Protein AF-A0A832B2B3-F1 (afdb_monomer_lite)

Sequence (301 aa):
MTANLYVATDSTGVQHAGGAAVRWHLPTADGAAEVTTAPEGSTLVLCSATALLDELGDRIYLAEPTAGATDVDADGVARVLAARLLAETSWSVERAAQFALDCAEHVLGDAAGAVLPGGATLGDVIVDARSVLERSSDAAETRLGTLARLWALHRLRRQGEKIGDLAFGTLAEDRVADLDALDDPAWATAATVRDAVLGAVEALRHVALHRHVAASEATYELAASTGDTPSTPSAPIVTPWGTITVGAEHRRSDEPAWIAARDTASRARDAARDRGGEDADRAELAFQAEQLERLLSSAGR

Structure (mmCIF, N/CA/C/O backbone):
data_AF-A0A832B2B3-F1
#
_entry.id   AF-A0A832B2B3-F1
#
loop_
_atom_site.group_PDB
_atom_site.id
_atom_site.type_symbol
_atom_site.label_atom_id
_atom_site.label_alt_id
_atom_site.label_comp_id
_atom_site.label_asym_id
_atom_site.label_entity_id
_atom_site.label_seq_id
_atom_site.pdbx_PDB_ins_code
_atom_site.Cartn_x
_atom_site.Cartn_y
_atom_site.Cartn_z
_atom_site.occupancy
_atom_site.B_iso_or_equiv
_atom_site.auth_seq_id
_atom_site.auth_comp_id
_atom_site.auth_asym_id
_atom_site.auth_atom_id
_atom_site.pdbx_PDB_model_num
ATOM 1 N N . MET A 1 1 ? 3.350 -19.852 17.503 1.00 42.62 1 MET A N 1
ATOM 2 C CA . MET A 1 1 ? 3.010 -18.468 17.890 1.00 42.62 1 MET A CA 1
ATOM 3 C C . MET A 1 1 ? 1.697 -18.145 17.215 1.00 42.62 1 MET A C 1
ATOM 5 O O . MET A 1 1 ? 1.556 -18.497 16.053 1.00 42.62 1 MET A O 1
ATOM 9 N N . THR A 1 2 ? 0.726 -17.598 17.938 1.00 61.34 2 THR A N 1
ATOM 10 C CA . THR A 1 2 ? -0.523 -17.106 17.343 1.00 61.34 2 THR A CA 1
ATOM 11 C C . THR A 1 2 ? -0.173 -15.898 16.478 1.00 61.34 2 THR A C 1
ATOM 13 O O . THR A 1 2 ? 0.573 -15.039 16.945 1.00 61.34 2 THR A O 1
ATOM 16 N N . ALA A 1 3 ? -0.622 -15.868 15.223 1.00 79.56 3 ALA A N 1
ATOM 17 C CA . ALA A 1 3 ? -0.395 -14.716 14.355 1.00 79.56 3 ALA A CA 1
ATOM 18 C C . ALA A 1 3 ? -1.056 -13.469 14.965 1.00 79.56 3 ALA A C 1
ATOM 20 O O . ALA A 1 3 ? -2.128 -13.575 15.570 1.00 79.56 3 ALA A O 1
ATOM 21 N N . ASN A 1 4 ? -0.412 -12.309 14.830 1.00 92.06 4 ASN A N 1
ATOM 22 C CA . ASN A 1 4 ? -1.017 -11.047 15.240 1.00 92.06 4 ASN A CA 1
ATOM 23 C C . ASN A 1 4 ? -2.232 -10.755 14.353 1.00 92.06 4 ASN A C 1
ATOM 25 O O . ASN A 1 4 ? -2.209 -11.016 13.150 1.00 92.06 4 ASN A O 1
ATOM 29 N N . LEU A 1 5 ? -3.280 -10.204 14.962 1.00 94.25 5 LEU A N 1
ATOM 30 C CA . LEU A 1 5 ? -4.484 -9.776 14.267 1.00 94.25 5 LEU A CA 1
ATOM 31 C C . LEU A 1 5 ? -4.621 -8.263 14.367 1.00 94.25 5 LEU A C 1
ATOM 33 O O . LEU A 1 5 ? -4.347 -7.669 15.411 1.00 94.25 5 LEU A O 1
ATOM 37 N N . TYR A 1 6 ? -5.062 -7.656 13.277 1.00 95.31 6 TYR A N 1
ATOM 38 C CA . TYR A 1 6 ? -5.095 -6.219 13.103 1.00 95.31 6 TYR A CA 1
ATOM 39 C C . TYR A 1 6 ? -6.474 -5.736 12.672 1.00 95.31 6 TYR A C 1
ATOM 41 O O . TYR A 1 6 ? -7.264 -6.473 12.079 1.00 95.31 6 TYR A O 1
ATOM 49 N N . VAL A 1 7 ? -6.740 -4.467 12.958 1.00 95.06 7 VAL A N 1
ATOM 50 C CA . VAL A 1 7 ? -7.910 -3.730 12.484 1.00 95.06 7 VAL A CA 1
ATOM 51 C C . VAL A 1 7 ? -7.416 -2.441 11.852 1.00 95.06 7 VAL A C 1
ATOM 53 O O . VAL A 1 7 ? -6.767 -1.638 12.523 1.00 95.06 7 VAL A O 1
ATOM 56 N N . ALA A 1 8 ? -7.739 -2.241 10.579 1.00 94.38 8 ALA A N 1
ATOM 57 C CA . ALA A 1 8 ? -7.598 -0.954 9.920 1.00 94.38 8 ALA A CA 1
ATOM 58 C C . ALA A 1 8 ? -8.873 -0.127 10.097 1.00 94.38 8 ALA A C 1
ATOM 60 O O . ALA A 1 8 ? -9.990 -0.638 9.970 1.00 94.38 8 ALA A O 1
ATOM 61 N N . THR A 1 9 ? -8.703 1.156 10.390 1.00 92.25 9 THR A N 1
ATOM 62 C CA . THR A 1 9 ? -9.795 2.117 10.520 1.00 92.25 9 THR A CA 1
ATOM 63 C C . THR A 1 9 ? -9.488 3.392 9.753 1.00 92.25 9 THR A C 1
ATOM 65 O O . THR A 1 9 ? -8.329 3.706 9.474 1.00 92.25 9 THR A O 1
ATOM 68 N N . ASP A 1 10 ? -10.532 4.171 9.494 1.00 88.50 10 ASP A N 1
ATOM 69 C CA . ASP A 1 10 ? -10.382 5.578 9.138 1.00 88.50 10 ASP A CA 1
ATOM 70 C C . ASP A 1 10 ? -9.868 6.426 10.320 1.00 88.50 10 ASP A C 1
ATOM 72 O O . ASP A 1 10 ? -9.711 5.951 11.458 1.00 88.50 10 ASP A O 1
ATOM 76 N N . SER A 1 11 ? -9.623 7.707 10.048 1.00 83.31 11 SER A N 1
ATOM 77 C CA . SER A 1 11 ? -9.184 8.718 11.016 1.00 83.31 11 SER A CA 1
ATOM 78 C C . SER A 1 11 ? -10.092 8.824 12.252 1.00 83.31 11 SER A C 1
ATOM 80 O O . SER A 1 11 ? -9.631 9.183 13.343 1.00 83.31 11 SER A O 1
ATOM 82 N N . THR A 1 12 ? -11.369 8.451 12.123 1.00 84.56 12 THR A N 1
ATOM 83 C CA . THR A 1 12 ? -12.373 8.531 13.189 1.00 84.56 12 THR A CA 1
ATOM 84 C C . THR A 1 12 ? -12.477 7.259 14.032 1.00 84.56 12 THR A C 1
ATOM 86 O O . THR A 1 12 ? -13.205 7.273 15.034 1.00 84.56 12 THR A O 1
ATOM 89 N N . GLY A 1 13 ? -11.766 6.186 13.671 1.00 88.00 13 GLY A N 1
ATOM 90 C CA . GLY A 1 13 ? -11.817 4.890 14.351 1.00 88.00 13 GLY A CA 1
ATOM 91 C C . GLY A 1 13 ? -12.941 3.970 13.865 1.00 88.00 13 GLY A C 1
ATOM 92 O O . GLY A 1 13 ? -13.410 3.121 14.628 1.00 88.00 13 GLY A O 1
ATOM 93 N N . VAL A 1 14 ? -13.423 4.156 12.633 1.00 90.44 14 VAL A N 1
ATOM 94 C CA . VAL A 1 14 ? -14.423 3.276 12.012 1.00 90.44 14 VAL A CA 1
ATOM 95 C C . VAL A 1 14 ? -13.739 2.326 11.032 1.00 90.44 14 VAL A C 1
ATOM 97 O O . VAL A 1 14 ? -12.967 2.744 10.174 1.00 90.44 14 VAL A O 1
ATOM 100 N N . GLN A 1 15 ? -14.022 1.034 11.171 1.00 92.06 15 GLN A N 1
ATOM 101 C CA . GLN A 1 15 ? -13.634 0.002 10.214 1.00 92.06 15 GLN A CA 1
ATOM 102 C C . GLN A 1 15 ? -14.732 -0.148 9.162 1.00 92.06 15 GLN A C 1
ATOM 104 O O . GLN A 1 15 ? -15.904 -0.272 9.518 1.00 92.06 15 GLN A O 1
ATOM 109 N N . HIS A 1 16 ? -14.344 -0.209 7.889 1.00 85.50 16 HIS A N 1
ATOM 110 C CA . HIS A 1 16 ? -15.249 -0.413 6.754 1.00 85.50 16 HIS A CA 1
ATOM 111 C C . HIS A 1 16 ? -14.946 -1.755 6.083 1.00 85.50 16 HIS A C 1
ATOM 113 O O . HIS A 1 16 ? -14.437 -1.792 4.971 1.00 85.50 16 HIS A O 1
ATOM 119 N N . ALA A 1 17 ? -15.230 -2.860 6.772 1.00 79.50 17 ALA A N 1
ATOM 120 C CA . ALA A 1 17 ? -14.917 -4.208 6.295 1.00 79.50 17 ALA A CA 1
ATOM 121 C C . ALA A 1 17 ? -16.194 -5.030 6.077 1.00 79.50 17 ALA A C 1
ATOM 123 O O . ALA A 1 17 ? -17.162 -4.924 6.834 1.00 79.50 17 ALA A O 1
ATOM 124 N N . GLY A 1 18 ? -16.215 -5.859 5.028 1.00 67.00 18 GLY A N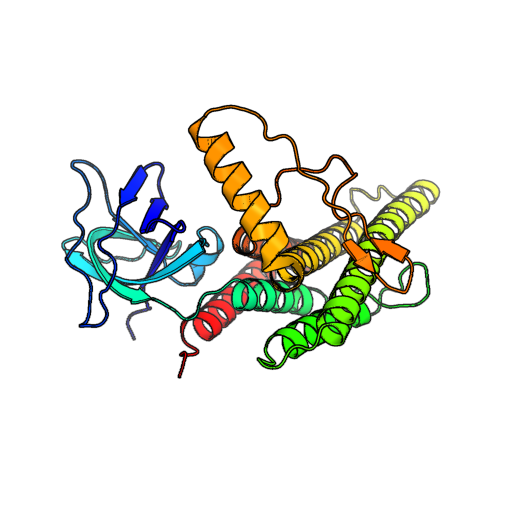 1
ATOM 125 C CA . GLY A 1 18 ? -17.353 -6.743 4.739 1.00 67.00 18 GLY A CA 1
ATOM 126 C C . GLY A 1 18 ? -18.674 -6.012 4.452 1.00 67.00 18 GLY A C 1
ATOM 127 O O . GLY A 1 18 ? -19.745 -6.567 4.685 1.00 67.00 18 GLY A O 1
ATOM 128 N N . GLY A 1 19 ? -18.609 -4.762 3.980 1.00 68.38 19 GLY A N 1
ATOM 129 C CA . GLY A 1 19 ? -19.783 -3.938 3.669 1.00 68.38 19 GLY A CA 1
ATOM 130 C C . GLY A 1 19 ? -20.482 -3.317 4.885 1.00 68.38 19 GLY A C 1
ATOM 131 O O . GLY A 1 19 ? -21.549 -2.725 4.722 1.00 68.38 19 GLY A O 1
ATOM 132 N N . ALA A 1 20 ? -19.903 -3.428 6.084 1.00 75.12 20 ALA A N 1
ATOM 133 C CA . ALA A 1 20 ? -20.416 -2.812 7.302 1.00 75.12 20 ALA A CA 1
ATOM 134 C C . ALA A 1 20 ? -19.413 -1.801 7.876 1.00 75.12 20 ALA A C 1
ATOM 136 O O . ALA A 1 20 ? -18.207 -2.039 7.892 1.00 75.12 20 ALA A O 1
ATOM 137 N N . ALA A 1 21 ? -19.938 -0.684 8.383 1.00 86.31 21 ALA A N 1
ATOM 138 C CA . ALA A 1 21 ? -19.170 0.298 9.134 1.00 86.31 21 ALA A CA 1
ATOM 139 C C . ALA A 1 21 ? -19.282 -0.011 10.632 1.00 86.31 21 ALA A C 1
ATOM 141 O O . ALA A 1 21 ? -20.376 0.038 11.202 1.00 86.31 21 ALA A O 1
ATOM 142 N N . VAL A 1 22 ? -18.159 -0.323 11.277 1.00 90.00 22 VAL A N 1
ATOM 143 C CA . VAL A 1 22 ? -18.098 -0.622 12.712 1.00 90.00 22 VAL A CA 1
ATOM 144 C C . VAL A 1 22 ? -17.220 0.402 13.409 1.00 90.00 22 VAL A C 1
ATOM 146 O O . VAL A 1 22 ? -16.032 0.521 13.119 1.00 90.00 22 VAL A O 1
ATOM 149 N N . ARG A 1 23 ? -17.798 1.137 14.362 1.00 91.94 23 ARG A N 1
ATOM 150 C CA . ARG A 1 23 ? -17.042 2.060 15.208 1.00 91.94 23 ARG A CA 1
ATOM 151 C C . ARG A 1 23 ? -16.378 1.297 16.346 1.00 91.94 23 ARG A C 1
ATOM 153 O O . ARG A 1 23 ? -17.070 0.707 17.172 1.00 91.94 23 ARG A O 1
ATOM 160 N N . TRP A 1 24 ? -15.053 1.350 16.398 1.00 92.88 24 TRP A N 1
ATOM 161 C CA . TRP A 1 24 ? -14.275 0.690 17.437 1.00 92.88 24 TRP A CA 1
ATOM 162 C C . TRP A 1 24 ? -14.103 1.581 18.663 1.00 92.88 24 TRP A C 1
ATOM 164 O O . TRP A 1 24 ? -13.947 2.802 18.564 1.00 92.88 24 TRP A O 1
ATOM 174 N N . HIS A 1 25 ? -14.085 0.954 19.837 1.00 90.31 25 HIS A N 1
ATOM 175 C CA . HIS A 1 25 ? -13.556 1.601 21.031 1.00 90.31 25 HIS A CA 1
ATOM 176 C C . HIS A 1 25 ? -12.038 1.731 20.866 1.00 90.31 25 HIS A C 1
ATOM 178 O O . HIS A 1 25 ? -11.348 0.732 20.664 1.00 90.31 25 HIS A O 1
ATOM 184 N N . LEU A 1 26 ? -11.523 2.961 20.908 1.00 86.69 26 LEU A N 1
ATOM 185 C CA . LEU A 1 26 ? -10.096 3.225 20.731 1.00 86.69 26 LEU A CA 1
ATOM 186 C C . LEU A 1 26 ? -9.340 3.057 22.060 1.00 86.69 26 LEU A C 1
ATOM 188 O O . LEU A 1 26 ? -9.891 3.412 23.107 1.00 86.69 26 LEU A O 1
ATOM 192 N N . PRO A 1 27 ? -8.093 2.550 22.044 1.00 81.50 27 PRO A N 1
ATOM 193 C CA . PRO A 1 27 ? -7.266 2.471 23.244 1.00 81.50 27 PRO A CA 1
ATOM 194 C C . PRO A 1 27 ? -7.044 3.862 23.848 1.00 81.50 27 PRO A C 1
ATOM 196 O O . PRO A 1 27 ? -6.830 4.837 23.124 1.00 81.50 27 PRO A O 1
ATOM 199 N N . THR A 1 28 ? -7.084 3.959 25.175 1.00 75.50 28 THR A N 1
ATOM 200 C CA . THR A 1 28 ? -6.696 5.177 25.899 1.00 75.50 28 THR A CA 1
ATOM 201 C C . THR A 1 28 ? -5.240 5.061 26.351 1.00 75.50 28 THR A C 1
ATOM 203 O O . THR A 1 28 ? -4.642 3.988 26.293 1.00 75.50 28 THR A O 1
ATOM 206 N N . ALA A 1 29 ? -4.647 6.157 26.834 1.00 66.81 29 ALA A N 1
ATOM 207 C CA . ALA A 1 29 ? -3.275 6.143 27.354 1.00 66.81 29 ALA A CA 1
ATOM 208 C C . ALA A 1 29 ? -3.056 5.136 28.509 1.00 66.81 29 ALA A C 1
ATOM 210 O O . ALA A 1 29 ? -1.917 4.772 28.791 1.00 66.81 29 ALA A O 1
ATOM 211 N N . ASP A 1 30 ? -4.137 4.672 29.147 1.00 59.47 30 ASP A N 1
ATOM 212 C CA . ASP A 1 30 ? -4.117 3.801 30.323 1.00 59.47 30 ASP A CA 1
ATOM 213 C C . ASP A 1 30 ? -4.237 2.297 29.995 1.00 59.47 30 ASP A C 1
ATOM 215 O O . ASP A 1 30 ? -4.165 1.470 30.909 1.00 59.47 30 ASP A O 1
ATOM 219 N N . GLY A 1 31 ? -4.401 1.905 28.722 1.00 64.69 31 GLY A N 1
ATOM 220 C CA . GLY A 1 31 ? -4.379 0.494 28.317 1.00 64.69 31 GLY A CA 1
ATOM 221 C C . GLY A 1 31 ? -5.292 0.120 27.146 1.00 64.69 31 GLY A C 1
ATOM 222 O O . GLY A 1 31 ? -5.730 0.963 26.366 1.00 64.69 31 GLY A O 1
ATOM 223 N N . ALA A 1 32 ? -5.556 -1.188 27.027 1.00 72.69 32 ALA A N 1
ATOM 224 C CA . ALA A 1 32 ? -6.404 -1.757 25.981 1.00 72.69 32 ALA A CA 1
ATOM 225 C C . ALA A 1 32 ? -7.816 -1.151 25.995 1.00 72.69 32 ALA A C 1
ATOM 227 O O . ALA A 1 32 ? -8.362 -0.830 27.052 1.00 72.69 32 ALA A O 1
ATOM 228 N N . ALA A 1 33 ? -8.410 -1.039 24.811 1.00 81.56 33 ALA A N 1
ATOM 229 C CA . ALA A 1 33 ? -9.749 -0.507 24.639 1.00 81.56 33 ALA A CA 1
ATOM 230 C C . ALA A 1 33 ? -10.830 -1.401 25.263 1.00 81.56 33 ALA A C 1
ATOM 232 O O . ALA A 1 33 ? -10.637 -2.601 25.499 1.00 81.56 33 ALA A O 1
ATOM 233 N N . GLU A 1 34 ? -12.011 -0.814 25.463 1.00 87.88 34 GLU A N 1
ATOM 234 C CA . GLU A 1 34 ? -13.223 -1.568 25.770 1.00 87.88 34 GLU A CA 1
ATOM 235 C C . GLU A 1 34 ? -13.539 -2.587 24.663 1.00 87.88 34 GLU A C 1
ATOM 237 O O . GLU A 1 34 ? -13.174 -2.429 23.493 1.00 87.88 34 GLU A O 1
ATOM 242 N N . VAL A 1 35 ? -14.224 -3.667 25.043 1.00 90.19 35 VAL A N 1
ATOM 243 C CA . VAL A 1 35 ? -14.623 -4.708 24.095 1.00 90.19 35 VAL A CA 1
ATOM 244 C C . VAL A 1 35 ? -15.670 -4.144 23.140 1.00 90.19 35 VAL A C 1
ATOM 246 O O . VAL A 1 35 ? -16.753 -3.742 23.554 1.00 90.19 35 VAL A O 1
ATOM 249 N N . THR A 1 36 ? -15.353 -4.172 21.850 1.00 91.81 36 THR A N 1
ATOM 250 C CA . THR A 1 36 ? -16.303 -3.894 20.774 1.00 91.81 36 THR A CA 1
ATOM 251 C C . THR A 1 36 ? -17.064 -5.181 20.465 1.00 91.81 36 THR A C 1
ATOM 253 O O . THR A 1 36 ? -16.470 -6.259 20.388 1.00 91.81 36 THR A O 1
ATOM 256 N N . THR A 1 37 ? -18.383 -5.081 20.307 1.00 90.88 37 THR A N 1
ATOM 257 C CA . THR A 1 37 ? -19.254 -6.208 19.939 1.00 90.88 37 THR A CA 1
ATOM 258 C C . THR A 1 37 ? -19.822 -5.983 18.547 1.00 90.88 37 THR A C 1
ATOM 260 O O . THR A 1 37 ? -20.133 -4.851 18.174 1.00 90.88 37 THR A O 1
ATOM 263 N N . ALA A 1 38 ? -19.918 -7.054 17.761 1.00 86.44 38 ALA A N 1
ATOM 264 C CA . ALA A 1 38 ? -20.513 -6.985 16.438 1.00 86.44 38 ALA A CA 1
ATOM 265 C C . ALA A 1 38 ? -21.994 -6.577 16.540 1.00 86.44 38 ALA A C 1
ATOM 267 O O . ALA A 1 38 ? -22.707 -7.089 17.412 1.00 86.44 38 ALA A O 1
ATOM 268 N N . PRO A 1 39 ? -22.488 -5.708 15.643 1.00 84.56 39 PRO A N 1
ATOM 269 C CA . PRO A 1 39 ? -23.920 -5.498 15.471 1.00 84.56 39 PRO A CA 1
ATOM 270 C C . PRO A 1 39 ? -24.672 -6.818 15.252 1.00 84.56 39 PRO A C 1
ATOM 272 O O . PRO A 1 39 ? -24.126 -7.777 14.697 1.00 84.56 39 PRO A O 1
ATOM 275 N N . GLU A 1 40 ? -25.943 -6.863 15.651 1.00 83.56 40 GLU A N 1
ATOM 276 C CA . GLU A 1 40 ? -26.778 -8.057 15.504 1.00 83.56 40 GLU A CA 1
ATOM 277 C C . GLU A 1 40 ? -26.808 -8.548 14.044 1.00 83.56 40 GLU A C 1
ATOM 279 O O . GLU A 1 40 ? -27.058 -7.777 13.118 1.00 83.56 40 GLU A O 1
ATOM 284 N N . GLY A 1 41 ? -26.521 -9.837 13.836 1.00 80.38 41 GLY A N 1
ATOM 285 C CA . GLY A 1 41 ? -26.465 -10.446 12.502 1.00 80.38 41 GLY A CA 1
ATOM 286 C C . GLY A 1 41 ? -25.182 -10.171 11.705 1.00 80.38 41 GLY A C 1
ATOM 287 O O . GLY A 1 41 ? -25.131 -10.520 10.528 1.00 80.38 41 GLY A O 1
ATOM 288 N N . SER A 1 42 ? -24.152 -9.579 12.319 1.00 84.62 42 SER A N 1
ATOM 289 C CA . SER A 1 42 ? -22.857 -9.297 11.683 1.00 84.62 42 SER A CA 1
ATOM 290 C C . SER A 1 42 ? -21.673 -9.871 12.476 1.00 84.62 42 SER A C 1
ATOM 292 O O . SER A 1 42 ? -21.842 -10.436 13.558 1.00 84.62 42 SER A O 1
ATOM 294 N N . THR A 1 43 ? -20.464 -9.738 11.928 1.00 89.00 43 THR A N 1
ATOM 295 C CA . THR A 1 43 ? -19.205 -10.129 12.578 1.00 89.00 43 THR A CA 1
ATOM 296 C C . THR A 1 43 ? -18.192 -8.999 12.490 1.00 89.00 43 THR A C 1
ATOM 298 O O . THR A 1 43 ? -18.145 -8.294 11.484 1.00 89.00 43 THR A O 1
ATOM 301 N N . LEU A 1 44 ? -17.336 -8.880 13.500 1.00 91.00 44 LEU A N 1
ATOM 302 C CA . LEU A 1 44 ? -16.122 -8.076 13.423 1.00 91.00 44 LEU A CA 1
ATOM 303 C C . LEU A 1 44 ? -15.092 -8.796 12.553 1.00 91.00 44 LEU A C 1
ATOM 305 O O . LEU A 1 44 ? -14.955 -10.018 12.640 1.00 91.00 44 LEU A O 1
ATOM 309 N N . VAL A 1 45 ? -14.364 -8.031 11.745 1.00 92.12 45 VAL A N 1
ATOM 310 C CA . VAL A 1 45 ? -13.321 -8.537 10.848 1.00 92.12 45 VAL A CA 1
ATOM 311 C C . VAL A 1 45 ? -11.965 -8.190 11.450 1.00 92.12 45 VAL A C 1
ATOM 313 O O . VAL A 1 45 ? -11.677 -7.019 11.682 1.00 92.12 45 VAL A O 1
ATOM 316 N N . LEU A 1 46 ? -11.138 -9.197 11.716 1.00 93.62 46 LEU A N 1
ATOM 317 C CA . LEU A 1 46 ? -9.745 -9.018 12.120 1.00 93.62 46 LEU A CA 1
ATOM 318 C C . LEU A 1 46 ? -8.842 -9.622 11.044 1.00 93.62 46 LEU A C 1
ATOM 320 O O . LEU A 1 46 ? -9.069 -10.755 10.621 1.00 93.62 46 LEU A O 1
ATOM 324 N N . CYS A 1 47 ? -7.813 -8.896 10.627 1.00 94.31 47 CYS A N 1
ATOM 325 C CA . CYS A 1 47 ? -6.939 -9.301 9.530 1.00 94.31 47 CYS A CA 1
ATOM 326 C C . CYS A 1 47 ? -5.576 -9.759 10.056 1.00 94.31 47 CYS A C 1
ATOM 328 O O . CYS A 1 47 ? -4.985 -9.100 10.910 1.00 94.31 47 CYS A O 1
ATOM 330 N N . SER A 1 48 ? -5.037 -10.853 9.521 1.00 94.38 48 SER A N 1
ATOM 331 C CA . SER A 1 48 ? -3.593 -11.102 9.555 1.00 94.38 48 SER A CA 1
ATOM 332 C C . SER A 1 48 ? -2.860 -10.039 8.728 1.00 94.38 48 SER A C 1
ATOM 334 O O . SER A 1 48 ? -3.488 -9.294 7.975 1.00 94.38 48 SER A O 1
ATOM 336 N N . ALA A 1 49 ? -1.530 -9.979 8.810 1.00 94.06 49 ALA A N 1
ATOM 337 C CA . ALA A 1 49 ? -0.761 -9.064 7.968 1.00 94.06 49 ALA A CA 1
ATOM 338 C C . ALA A 1 49 ? -0.993 -9.296 6.467 1.00 94.06 49 ALA A C 1
ATOM 340 O O . ALA A 1 49 ? -1.062 -8.332 5.716 1.00 94.06 49 ALA A O 1
ATOM 341 N N . THR A 1 50 ? -1.179 -10.549 6.041 1.00 94.75 50 THR A N 1
ATOM 342 C CA . THR A 1 50 ? -1.505 -10.887 4.649 1.00 94.75 50 THR A CA 1
ATOM 343 C C . THR A 1 50 ? -2.852 -10.303 4.229 1.00 94.75 50 THR A C 1
ATOM 345 O O . THR A 1 50 ? -2.909 -9.579 3.243 1.00 94.75 50 THR A O 1
ATOM 348 N N . ALA A 1 51 ? -3.918 -10.556 4.998 1.00 93.38 51 ALA A N 1
ATOM 349 C CA . ALA A 1 51 ? -5.256 -10.035 4.696 1.00 93.38 51 ALA A CA 1
ATOM 350 C C . ALA A 1 51 ? -5.318 -8.501 4.765 1.00 93.38 51 ALA A C 1
ATOM 352 O O . ALA A 1 51 ? -6.067 -7.851 4.042 1.00 93.38 51 ALA A O 1
ATOM 353 N N . LEU A 1 52 ? -4.514 -7.910 5.650 1.00 94.75 52 LEU A N 1
ATOM 354 C CA . LEU A 1 52 ? -4.450 -6.471 5.862 1.00 94.75 52 LEU A CA 1
ATOM 355 C C . LEU A 1 52 ? -3.887 -5.717 4.649 1.00 94.75 52 LEU A C 1
ATOM 357 O O . LEU A 1 52 ? -4.163 -4.530 4.514 1.00 94.75 52 LEU A O 1
ATOM 361 N N . LEU A 1 53 ? -3.141 -6.380 3.757 1.00 94.69 53 LEU A N 1
ATOM 362 C CA . LEU A 1 53 ? -2.590 -5.749 2.554 1.00 94.69 53 LEU A CA 1
ATOM 363 C C . LEU A 1 53 ? -3.672 -5.151 1.652 1.00 94.69 53 LEU A C 1
ATOM 365 O O . LEU A 1 53 ? -3.418 -4.121 1.037 1.00 94.69 53 LEU A O 1
ATOM 369 N N . ASP A 1 54 ? -4.860 -5.754 1.605 1.00 91.38 54 ASP A N 1
ATOM 370 C CA . ASP A 1 54 ? -5.984 -5.274 0.789 1.00 91.38 54 ASP A CA 1
ATOM 371 C C . ASP A 1 54 ? -6.932 -4.345 1.571 1.00 91.38 54 ASP A C 1
ATOM 373 O O . ASP A 1 54 ? -7.711 -3.588 0.989 1.00 91.38 54 ASP A O 1
ATOM 377 N N . GLU A 1 55 ? -6.795 -4.338 2.897 1.00 90.88 55 GLU A N 1
ATOM 378 C CA . GLU A 1 55 ? -7.633 -3.614 3.856 1.00 90.88 55 GLU A CA 1
ATOM 379 C C . GLU A 1 55 ? -6.824 -2.556 4.628 1.00 90.88 55 GLU A C 1
ATOM 381 O O . GLU A 1 55 ? -7.144 -2.246 5.772 1.00 90.88 55 GLU A O 1
ATOM 386 N N . LEU A 1 56 ? -5.744 -2.010 4.050 1.00 92.88 56 LEU A N 1
ATOM 387 C CA . LEU A 1 56 ? -4.998 -0.910 4.675 1.00 92.88 56 LEU A CA 1
ATOM 388 C C . LEU A 1 56 ? -5.930 0.284 4.940 1.00 92.88 56 LEU A C 1
ATOM 390 O O . LEU A 1 56 ? -6.880 0.518 4.198 1.00 92.88 56 LEU A O 1
ATOM 394 N N . GLY A 1 57 ? -5.644 1.052 5.991 1.00 90.38 57 GLY A N 1
ATOM 395 C CA . GLY A 1 57 ? -6.423 2.233 6.365 1.00 90.38 57 GLY A CA 1
ATOM 396 C C . GLY A 1 57 ? -5.558 3.338 6.961 1.00 90.38 57 GLY A C 1
ATOM 397 O O . GLY A 1 57 ? -4.334 3.197 7.062 1.00 90.38 57 GLY A O 1
ATOM 398 N N . ASP A 1 58 ? -6.202 4.432 7.376 1.00 88.69 58 ASP A N 1
ATOM 399 C CA . ASP A 1 58 ? -5.529 5.586 7.988 1.00 88.69 58 ASP A CA 1
ATOM 400 C C . ASP A 1 58 ? -4.772 5.182 9.254 1.00 88.69 58 ASP A C 1
ATOM 402 O O . ASP A 1 58 ? -3.642 5.612 9.490 1.00 88.69 58 ASP A O 1
ATOM 406 N N . ARG A 1 59 ? -5.413 4.353 10.084 1.00 92.31 59 ARG A N 1
ATOM 407 C CA . ARG A 1 59 ? -4.892 3.906 11.376 1.00 92.31 59 ARG A CA 1
ATOM 408 C C . ARG A 1 59 ? -5.023 2.400 11.468 1.00 92.31 59 ARG A C 1
ATOM 410 O O . ARG A 1 59 ? -6.033 1.831 11.065 1.00 92.31 59 ARG A O 1
ATOM 417 N N . ILE A 1 60 ? -3.998 1.753 12.008 1.00 95.00 60 ILE A N 1
ATOM 418 C CA . ILE A 1 60 ? -3.962 0.299 12.158 1.00 95.00 60 ILE A CA 1
ATOM 419 C C . ILE A 1 60 ? -3.709 -0.025 13.623 1.00 95.00 60 ILE A C 1
ATOM 421 O O . ILE A 1 60 ? -2.779 0.501 14.241 1.00 95.00 60 ILE A O 1
ATOM 425 N N . TYR A 1 61 ? -4.531 -0.912 14.169 1.00 94.38 61 TYR A N 1
ATOM 426 C CA . TYR A 1 61 ? -4.494 -1.333 15.561 1.00 94.38 61 TYR A CA 1
ATOM 427 C C . TYR A 1 61 ? -4.212 -2.819 15.671 1.00 94.38 61 TYR A C 1
ATOM 429 O O . TYR A 1 61 ? -4.726 -3.611 14.885 1.00 94.38 61 TYR A O 1
ATOM 437 N N . LEU A 1 62 ? -3.451 -3.200 16.693 1.00 94.06 62 LEU A N 1
ATOM 438 C CA . LEU A 1 62 ? -3.376 -4.584 17.142 1.00 94.06 62 LEU A CA 1
ATOM 439 C C . LEU A 1 62 ? -4.676 -4.933 17.872 1.00 94.06 62 LEU A C 1
ATOM 441 O O . LEU A 1 62 ? -5.122 -4.171 18.733 1.00 94.06 62 LEU A O 1
ATOM 445 N N . ALA A 1 63 ? -5.264 -6.083 17.564 1.00 93.31 63 ALA A N 1
ATOM 446 C CA . ALA A 1 63 ? -6.541 -6.514 18.109 1.00 93.31 63 ALA A CA 1
ATOM 447 C C . ALA A 1 63 ? -6.473 -7.924 18.702 1.00 93.31 63 ALA A C 1
ATOM 449 O O . ALA A 1 63 ? -5.724 -8.789 18.249 1.00 93.31 63 ALA A O 1
ATOM 450 N N . GLU A 1 64 ? -7.299 -8.153 19.718 1.00 92.12 64 GLU A N 1
ATOM 451 C CA . GLU A 1 64 ? -7.470 -9.451 20.359 1.00 92.12 64 GLU A CA 1
ATOM 452 C C . GLU A 1 64 ? -8.947 -9.862 20.315 1.00 92.12 64 GLU A C 1
ATOM 454 O O . GLU A 1 64 ? -9.808 -9.099 20.773 1.00 92.12 64 GLU A O 1
ATOM 459 N N . PRO A 1 65 ? -9.269 -11.060 19.801 1.00 92.62 65 PRO A N 1
ATOM 460 C CA . PRO A 1 65 ? -10.623 -11.584 19.852 1.00 92.62 65 PRO A CA 1
ATOM 461 C C . PRO A 1 65 ? -10.993 -11.988 21.284 1.00 92.62 65 PRO A C 1
ATOM 463 O O . PRO A 1 65 ? -10.207 -12.610 21.995 1.00 92.62 65 PRO A O 1
ATOM 466 N N . THR A 1 66 ? -12.211 -11.655 21.710 1.00 89.88 66 THR A N 1
ATOM 467 C CA . THR A 1 66 ? -12.705 -11.928 23.073 1.00 89.88 66 THR A CA 1
ATOM 468 C C . THR A 1 66 ? -13.920 -12.852 23.098 1.00 89.88 66 THR A C 1
ATOM 470 O O . THR A 1 66 ? -14.171 -13.490 24.120 1.00 89.88 66 THR A O 1
ATOM 473 N N . ALA A 1 67 ? -14.655 -12.973 21.986 1.00 82.81 67 ALA A N 1
ATOM 474 C CA . ALA A 1 67 ? -15.725 -13.955 21.825 1.00 82.81 67 ALA A CA 1
ATOM 475 C C . ALA A 1 67 ? -15.968 -14.327 20.351 1.00 82.81 67 ALA A C 1
ATOM 477 O O . ALA A 1 67 ? -15.907 -13.478 19.460 1.00 82.81 67 ALA A O 1
ATOM 478 N N . GLY A 1 68 ? -16.334 -15.591 20.118 1.00 71.44 68 GLY A N 1
ATOM 479 C CA . GLY A 1 68 ? -16.557 -16.170 18.788 1.00 71.44 68 GLY A CA 1
ATOM 480 C C . GLY A 1 68 ? -15.493 -17.207 18.416 1.00 71.44 68 GLY A C 1
ATOM 481 O O . GLY A 1 68 ? -14.541 -17.421 19.165 1.00 71.44 68 GLY A O 1
ATOM 482 N N . ALA A 1 69 ? -15.674 -17.876 17.276 1.00 65.75 69 ALA A N 1
ATOM 483 C CA . ALA A 1 69 ? -14.640 -18.739 16.712 1.00 65.75 69 ALA A CA 1
ATOM 484 C C . ALA A 1 69 ? -13.481 -17.869 16.207 1.00 65.75 69 ALA A C 1
ATOM 486 O O . ALA A 1 69 ? -13.704 -16.881 15.516 1.00 65.75 69 ALA A O 1
ATOM 487 N N . THR A 1 70 ? -12.253 -18.226 16.568 1.00 66.88 70 THR A N 1
ATOM 488 C CA . THR A 1 70 ? -11.024 -17.509 16.188 1.00 66.88 70 THR A CA 1
ATOM 489 C C . THR A 1 70 ? -10.291 -18.185 15.036 1.00 66.88 70 THR A C 1
ATOM 491 O O . THR A 1 70 ? -9.090 -17.980 14.872 1.00 66.88 70 THR A O 1
ATOM 494 N N . ASP A 1 71 ? -10.982 -19.033 14.275 1.00 77.62 71 ASP A N 1
ATOM 495 C CA . ASP A 1 71 ? -10.379 -19.673 13.117 1.00 77.62 71 ASP A CA 1
ATOM 496 C C . ASP A 1 71 ? -10.166 -18.601 12.048 1.00 77.62 71 ASP A C 1
ATOM 498 O O . ASP A 1 71 ? -11.113 -18.016 11.519 1.00 77.62 71 ASP A O 1
ATOM 502 N N . VAL A 1 72 ? -8.893 -18.304 11.802 1.00 82.81 72 VAL A N 1
ATOM 503 C CA . VAL A 1 72 ? -8.453 -17.477 10.684 1.00 82.81 72 VAL A CA 1
ATOM 504 C C . VAL A 1 72 ? -8.673 -18.304 9.421 1.00 82.81 72 VAL A C 1
ATOM 506 O O . VAL A 1 72 ? -8.208 -19.446 9.347 1.00 82.81 72 VAL A O 1
ATOM 509 N N . ASP A 1 73 ? -9.416 -17.764 8.459 1.00 87.31 73 ASP A N 1
ATOM 510 C CA . ASP A 1 73 ? -9.645 -18.445 7.187 1.00 87.31 73 ASP A CA 1
ATOM 511 C C . ASP A 1 73 ? -8.367 -18.503 6.328 1.00 87.31 73 ASP A C 1
ATOM 513 O O . ASP A 1 73 ? -7.305 -17.997 6.697 1.00 87.31 73 ASP A O 1
ATOM 517 N N . ALA A 1 74 ? -8.455 -19.176 5.179 1.00 84.81 74 ALA A N 1
ATOM 518 C CA . ALA A 1 74 ? -7.323 -19.321 4.263 1.00 84.81 74 ALA A CA 1
ATOM 519 C C . ALA A 1 74 ? -6.816 -17.974 3.717 1.00 84.81 74 ALA A C 1
ATOM 521 O O . ALA A 1 74 ? -5.648 -17.884 3.342 1.00 84.81 74 ALA A O 1
ATOM 522 N N . ASP A 1 75 ? -7.667 -16.946 3.726 1.00 85.25 75 ASP A N 1
ATOM 523 C CA . ASP A 1 75 ? -7.350 -15.599 3.256 1.00 85.25 75 ASP A CA 1
ATOM 524 C C . ASP A 1 75 ? -6.703 -14.752 4.363 1.00 85.25 75 ASP A C 1
ATOM 526 O O . ASP A 1 75 ? -6.268 -13.629 4.121 1.00 85.25 75 ASP A O 1
ATOM 530 N N . GLY A 1 76 ? -6.590 -15.284 5.586 1.00 89.12 76 GLY A N 1
ATOM 531 C CA . GLY A 1 76 ? -5.992 -14.581 6.714 1.00 89.12 76 GLY A CA 1
ATOM 532 C C . GLY A 1 76 ? -6.983 -13.733 7.511 1.00 89.12 76 GLY A C 1
ATOM 533 O O . GLY A 1 76 ? -6.553 -12.899 8.310 1.00 89.12 76 GLY A O 1
ATOM 534 N N . VAL A 1 77 ? -8.289 -13.929 7.328 1.00 91.44 77 VAL A N 1
ATOM 535 C CA . VAL A 1 77 ? -9.343 -13.154 7.987 1.00 91.44 77 VAL A CA 1
ATOM 536 C C . VAL A 1 77 ? -9.980 -13.960 9.120 1.00 91.44 77 VAL A C 1
ATOM 538 O O . VAL A 1 77 ? -10.459 -15.077 8.933 1.00 91.44 77 VAL A O 1
ATOM 541 N N . ALA A 1 78 ? -10.052 -13.371 10.312 1.00 91.50 78 ALA A N 1
ATOM 542 C CA . ALA A 1 78 ? -10.833 -13.890 11.430 1.00 91.50 78 ALA A CA 1
ATOM 543 C C . ALA A 1 78 ? -12.147 -13.113 11.572 1.00 91.50 78 ALA A C 1
ATOM 545 O O . ALA A 1 78 ? -12.154 -11.886 11.692 1.00 91.50 78 ALA A O 1
ATOM 546 N N . ARG A 1 79 ? -13.272 -13.837 11.601 1.00 91.88 79 ARG A N 1
ATOM 547 C CA . ARG A 1 79 ? -14.613 -13.270 11.813 1.00 91.88 79 ARG A CA 1
ATOM 548 C C . ARG A 1 79 ? -15.104 -13.605 13.214 1.00 91.88 79 ARG A C 1
ATOM 550 O O . ARG A 1 79 ? -15.381 -14.763 13.513 1.00 91.88 79 ARG A O 1
ATOM 557 N N . VAL A 1 80 ? -15.221 -12.590 14.067 1.00 92.00 80 VAL A N 1
ATOM 558 C CA . VAL A 1 80 ? -15.499 -12.758 15.504 1.00 92.00 80 VAL A CA 1
ATOM 559 C C . VAL A 1 80 ? -16.720 -11.959 15.951 1.00 92.00 80 VAL A C 1
ATOM 561 O O . VAL A 1 80 ? -17.162 -11.038 15.268 1.00 92.00 80 VAL A O 1
ATOM 564 N N . LEU A 1 81 ? -17.296 -12.312 17.100 1.00 92.25 81 LEU A N 1
ATOM 565 C CA . LEU A 1 81 ? -18.471 -11.618 17.648 1.00 92.25 81 LEU A CA 1
ATOM 566 C C . LEU A 1 81 ? -18.081 -10.478 18.588 1.00 92.25 81 LEU A C 1
ATOM 568 O O . LEU A 1 81 ? -18.829 -9.513 18.732 1.00 92.25 81 LEU A O 1
ATOM 572 N N . ALA A 1 82 ? -16.920 -10.585 19.231 1.00 91.56 82 ALA A N 1
ATOM 573 C CA . ALA A 1 82 ? -16.376 -9.534 20.070 1.00 91.56 82 ALA A CA 1
ATOM 574 C C . ALA A 1 82 ? -14.847 -9.534 20.023 1.00 91.56 82 ALA A C 1
ATOM 576 O O . ALA A 1 82 ? -14.211 -10.591 19.959 1.00 91.56 82 ALA A O 1
ATOM 577 N N . ALA A 1 83 ? -14.266 -8.341 20.075 1.00 93.94 83 ALA A N 1
ATOM 578 C CA . ALA A 1 83 ? -12.827 -8.124 20.087 1.00 93.94 83 ALA A CA 1
ATOM 579 C C . ALA A 1 83 ? -12.496 -6.807 20.792 1.00 93.94 83 ALA A C 1
ATOM 581 O O . ALA A 1 83 ? -13.365 -5.960 21.002 1.00 93.94 83 ALA A O 1
ATOM 582 N N . ARG A 1 84 ? -11.234 -6.623 21.165 1.00 93.00 84 ARG A N 1
ATOM 583 C CA . ARG A 1 84 ? -10.733 -5.362 21.720 1.00 93.00 84 ARG A CA 1
ATOM 584 C C . ARG A 1 84 ? -9.468 -4.926 21.002 1.00 93.00 84 ARG A C 1
ATOM 586 O O . ARG A 1 84 ? -8.652 -5.767 20.626 1.00 93.00 84 ARG A O 1
ATOM 593 N N . LEU A 1 85 ? -9.294 -3.617 20.858 1.00 93.19 85 LEU A N 1
ATOM 594 C CA . LEU A 1 85 ? -8.042 -3.041 20.378 1.00 93.19 85 LEU A CA 1
ATOM 595 C C . LEU A 1 85 ? -7.043 -2.993 21.537 1.00 93.19 85 LEU A C 1
ATOM 597 O O . LEU A 1 85 ? -7.352 -2.488 22.615 1.00 93.19 85 LEU A O 1
ATOM 601 N N . LEU A 1 86 ? -5.852 -3.541 21.327 1.00 91.12 86 LEU A N 1
ATOM 602 C CA . LEU A 1 86 ? -4.789 -3.589 22.327 1.00 91.12 86 LEU A CA 1
ATOM 603 C C . LEU A 1 86 ? -3.935 -2.325 22.300 1.00 91.12 86 LEU A C 1
ATOM 605 O O . LEU A 1 86 ? -3.673 -1.737 23.345 1.00 91.12 86 LEU A O 1
ATOM 609 N N . ALA A 1 87 ? -3.497 -1.928 21.107 1.00 90.38 87 ALA A N 1
ATOM 610 C CA . ALA A 1 87 ? -2.621 -0.785 20.902 1.00 90.38 87 ALA A CA 1
ATOM 611 C C . ALA A 1 87 ? -2.736 -0.275 19.464 1.00 90.38 87 ALA A C 1
ATOM 613 O O . ALA A 1 87 ? -2.992 -1.049 18.539 1.00 90.38 87 ALA A O 1
ATOM 614 N N . GLU A 1 88 ? -2.514 1.023 19.279 1.00 91.75 88 GLU A N 1
ATOM 615 C CA . GLU A 1 88 ? -2.234 1.589 17.961 1.00 91.75 88 GLU A CA 1
ATOM 616 C C . GLU A 1 88 ? -0.832 1.165 17.513 1.00 91.75 88 GLU A C 1
ATOM 618 O O . GLU A 1 88 ? 0.105 1.137 18.314 1.00 91.75 88 GLU A O 1
ATOM 623 N N . THR A 1 89 ? -0.698 0.781 16.246 1.00 92.56 89 THR A N 1
ATOM 624 C CA . THR A 1 89 ? 0.598 0.412 15.661 1.00 92.56 89 THR A CA 1
ATOM 625 C C . THR A 1 89 ? 1.413 1.657 15.308 1.00 92.56 89 THR A C 1
ATOM 627 O O . THR A 1 89 ? 0.932 2.784 15.395 1.00 92.56 89 THR A O 1
ATOM 630 N N . SER A 1 90 ? 2.653 1.472 14.857 1.00 90.94 90 SER A N 1
ATOM 631 C CA . SER A 1 90 ? 3.469 2.570 14.320 1.00 90.94 90 SER A CA 1
ATOM 632 C C . SER A 1 90 ? 3.075 3.018 12.907 1.00 90.94 90 SER A C 1
ATOM 634 O O . SER A 1 90 ? 3.824 3.781 12.299 1.00 90.94 90 SER A O 1
ATOM 636 N N . TRP A 1 91 ? 1.954 2.535 12.360 1.00 93.81 91 TRP A N 1
ATOM 637 C CA . TRP A 1 91 ? 1.485 2.924 11.033 1.00 93.81 91 TRP A CA 1
ATOM 638 C C . TRP A 1 91 ? 1.272 4.440 10.939 1.00 93.81 91 TRP A C 1
ATOM 640 O O . TRP A 1 91 ? 0.650 5.053 11.803 1.00 93.81 91 TRP A O 1
ATOM 650 N N . SER A 1 92 ? 1.823 5.047 9.892 1.00 89.56 92 SER A N 1
ATOM 651 C CA . SER A 1 92 ? 1.771 6.485 9.634 1.00 89.56 92 SER A CA 1
ATOM 652 C C . SER A 1 92 ? 1.904 6.747 8.135 1.00 89.56 92 SER A C 1
ATOM 654 O O . SER A 1 92 ? 2.214 5.837 7.364 1.00 89.56 92 SER A O 1
ATOM 656 N N . VAL A 1 93 ? 1.740 8.003 7.719 1.00 86.75 93 VAL A N 1
ATOM 657 C CA . VAL A 1 93 ? 1.959 8.433 6.327 1.00 86.75 93 VAL A CA 1
ATOM 658 C C . VAL A 1 93 ? 3.379 8.091 5.857 1.00 86.75 93 VAL A C 1
ATOM 660 O O . VAL A 1 93 ? 3.567 7.577 4.756 1.00 86.75 93 VAL A O 1
ATOM 663 N N . GLU A 1 94 ? 4.387 8.305 6.703 1.00 88.38 94 GLU A N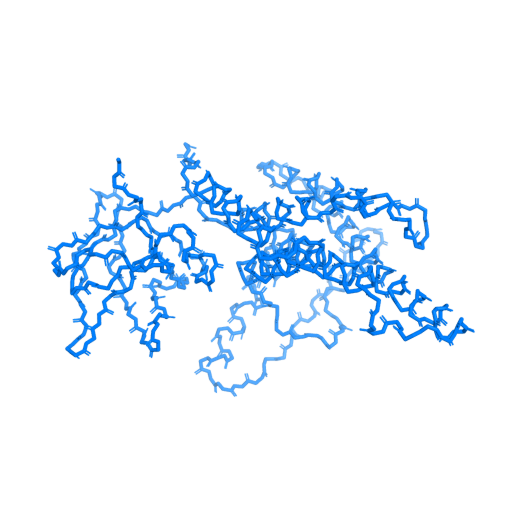 1
ATOM 664 C CA . GLU A 1 94 ? 5.782 7.961 6.416 1.00 88.38 94 GLU A CA 1
ATOM 665 C C . GLU A 1 94 ? 5.981 6.451 6.285 1.00 88.38 94 GLU A C 1
ATOM 667 O O . GLU A 1 94 ? 6.714 6.008 5.402 1.00 88.38 94 GLU A O 1
ATOM 672 N N . ARG A 1 95 ? 5.319 5.651 7.133 1.00 92.88 95 ARG A N 1
ATOM 673 C CA . ARG A 1 95 ? 5.378 4.184 7.050 1.00 92.88 95 ARG A CA 1
ATOM 674 C C . ARG A 1 95 ? 4.649 3.643 5.828 1.00 92.88 95 ARG A C 1
ATOM 676 O O . ARG A 1 95 ? 5.152 2.704 5.224 1.00 92.88 95 ARG A O 1
ATOM 683 N N . ALA A 1 96 ? 3.540 4.256 5.423 1.00 92.56 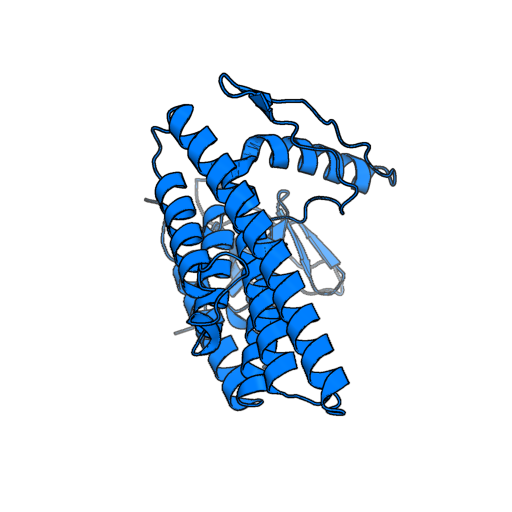96 ALA A N 1
ATOM 684 C CA . ALA A 1 96 ? 2.849 3.916 4.185 1.00 92.56 96 ALA A CA 1
ATOM 685 C C . ALA A 1 96 ? 3.730 4.212 2.959 1.00 92.56 96 ALA A C 1
ATOM 687 O O . ALA A 1 96 ? 3.894 3.354 2.095 1.00 92.56 96 ALA A O 1
ATOM 688 N N . ALA A 1 97 ? 4.379 5.382 2.920 1.00 89.81 97 ALA A N 1
ATOM 689 C CA . ALA A 1 97 ? 5.336 5.721 1.866 1.00 89.81 97 ALA A CA 1
ATOM 690 C C . ALA A 1 97 ? 6.561 4.790 1.867 1.00 89.81 97 ALA A C 1
ATOM 692 O O . ALA A 1 97 ? 7.011 4.361 0.806 1.00 89.81 97 ALA A O 1
ATOM 693 N N . GLN A 1 98 ? 7.078 4.440 3.051 1.00 94.31 98 GLN A N 1
ATOM 694 C CA . GLN A 1 98 ? 8.153 3.459 3.194 1.00 94.31 98 GLN A CA 1
ATOM 695 C C . GLN A 1 98 ? 7.740 2.096 2.633 1.00 94.31 98 GLN A C 1
ATOM 697 O O . GLN A 1 98 ? 8.474 1.520 1.838 1.00 94.31 98 GLN A O 1
ATOM 702 N N . PHE A 1 99 ? 6.561 1.607 3.019 1.00 96.19 99 PHE A N 1
ATOM 703 C CA . PHE A 1 99 ? 6.019 0.334 2.560 1.00 96.19 99 PHE A CA 1
ATOM 704 C C . PHE A 1 99 ? 5.854 0.303 1.035 1.00 96.19 99 PHE A C 1
ATOM 706 O O . PHE A 1 99 ? 6.285 -0.650 0.390 1.00 96.19 99 PHE A O 1
ATOM 713 N N . ALA A 1 100 ? 5.305 1.371 0.448 1.00 93.50 100 ALA A N 1
ATOM 714 C CA . ALA A 1 100 ? 5.143 1.490 -0.998 1.00 93.50 100 ALA A CA 1
ATOM 715 C C . ALA A 1 100 ? 6.494 1.436 -1.736 1.00 93.50 100 ALA A C 1
ATOM 717 O O . ALA A 1 100 ? 6.627 0.732 -2.736 1.00 93.50 100 ALA A O 1
ATOM 718 N N . LEU A 1 101 ? 7.514 2.136 -1.223 1.00 91.31 101 LEU A N 1
ATOM 719 C CA . LEU A 1 101 ? 8.869 2.095 -1.783 1.00 91.31 101 LEU A CA 1
ATOM 720 C C . LEU A 1 101 ? 9.512 0.711 -1.646 1.00 91.31 101 LEU A C 1
ATOM 722 O O . LEU A 1 101 ? 10.136 0.254 -2.598 1.00 91.31 101 LEU A O 1
ATOM 726 N N . ASP A 1 102 ? 9.341 0.043 -0.501 1.00 95.56 102 ASP A N 1
ATOM 727 C CA . ASP A 1 102 ? 9.836 -1.321 -0.279 1.00 95.56 102 ASP A CA 1
ATOM 728 C C . ASP A 1 102 ? 9.207 -2.304 -1.294 1.00 95.56 102 ASP A C 1
ATOM 730 O O . ASP A 1 102 ? 9.930 -3.106 -1.887 1.00 95.56 102 ASP A O 1
ATOM 734 N N . CYS A 1 103 ? 7.899 -2.191 -1.568 1.00 94.94 103 CYS A N 1
ATOM 735 C CA . CYS A 1 103 ? 7.207 -3.000 -2.583 1.00 94.94 103 CYS A CA 1
ATOM 736 C C . CYS A 1 103 ? 7.711 -2.698 -4.002 1.00 94.94 103 CYS A C 1
ATOM 738 O O . CYS A 1 103 ? 8.076 -3.609 -4.743 1.00 94.94 103 CYS A O 1
ATOM 740 N N . ALA A 1 104 ? 7.762 -1.416 -4.385 1.00 89.88 104 ALA A N 1
ATOM 741 C CA . ALA A 1 104 ? 8.189 -1.003 -5.722 1.00 89.88 104 ALA A CA 1
ATOM 742 C C . ALA A 1 104 ? 9.648 -1.390 -6.014 1.00 89.88 104 ALA A C 1
ATOM 744 O O . ALA A 1 104 ? 9.962 -1.805 -7.127 1.00 89.88 104 ALA A O 1
ATOM 745 N N . GLU A 1 105 ? 10.537 -1.281 -5.023 1.00 92.81 105 GLU A N 1
ATOM 746 C CA . GLU A 1 105 ? 11.940 -1.678 -5.156 1.00 92.81 105 GLU A CA 1
ATOM 747 C C . GLU A 1 105 ? 12.096 -3.189 -5.324 1.00 92.81 105 GLU A C 1
ATOM 749 O O . GLU A 1 105 ? 12.850 -3.628 -6.194 1.00 92.81 105 GLU A O 1
ATOM 754 N N . HIS A 1 106 ? 11.371 -3.983 -4.531 1.00 93.81 106 HIS A N 1
ATOM 755 C CA . HIS A 1 106 ? 11.476 -5.439 -4.582 1.00 93.81 106 HIS A CA 1
ATOM 756 C C . HIS A 1 106 ? 11.098 -5.986 -5.965 1.00 93.81 106 HIS A C 1
ATOM 758 O O . HIS A 1 106 ? 11.799 -6.835 -6.521 1.00 93.81 106 HIS A O 1
ATOM 764 N N . VAL A 1 107 ? 10.051 -5.427 -6.578 1.00 90.25 107 VAL A N 1
ATOM 765 C CA . VAL A 1 107 ? 9.612 -5.848 -7.914 1.00 90.25 107 VAL A CA 1
ATOM 766 C C . VAL A 1 107 ? 10.387 -5.201 -9.052 1.00 90.25 107 VAL A C 1
ATOM 768 O O . VAL A 1 107 ? 10.230 -5.640 -10.191 1.00 90.25 107 VAL A O 1
ATOM 771 N N . LEU A 1 108 ? 11.229 -4.199 -8.781 1.00 85.31 108 LEU A N 1
ATOM 772 C CA . LEU A 1 108 ? 11.995 -3.491 -9.805 1.00 85.31 108 LEU A CA 1
ATOM 773 C C . LEU A 1 108 ? 12.956 -4.437 -10.538 1.00 85.31 108 LEU A C 1
ATOM 775 O O . LEU A 1 108 ? 13.051 -4.373 -11.761 1.00 85.31 108 LEU A O 1
ATOM 779 N N . GLY A 1 109 ? 13.621 -5.341 -9.808 1.00 83.69 109 GLY A N 1
ATOM 780 C CA . GLY A 1 109 ? 14.486 -6.388 -10.365 1.00 83.69 109 GLY A CA 1
ATOM 781 C C . GLY A 1 109 ? 15.398 -5.893 -11.498 1.00 83.69 109 GLY A C 1
ATOM 782 O O . GLY A 1 109 ? 16.052 -4.857 -11.382 1.00 83.69 109 GLY A O 1
ATOM 783 N N . ASP A 1 110 ? 15.392 -6.606 -12.626 1.00 77.31 110 ASP A N 1
ATOM 784 C CA . ASP A 1 110 ? 16.185 -6.257 -13.816 1.00 77.31 110 ASP A CA 1
ATOM 785 C C . ASP A 1 110 ? 15.746 -4.938 -14.483 1.00 77.31 110 ASP A C 1
ATOM 787 O O . ASP A 1 110 ? 16.549 -4.275 -15.146 1.00 77.31 110 ASP A O 1
ATOM 791 N N . ALA A 1 111 ? 14.498 -4.498 -14.272 1.00 76.75 111 ALA A N 1
ATOM 792 C CA . ALA A 1 111 ? 13.998 -3.228 -14.799 1.00 76.75 111 ALA A CA 1
ATOM 793 C C . ALA A 1 111 ? 14.636 -2.010 -14.107 1.00 76.75 111 ALA A C 1
ATOM 795 O O . ALA A 1 111 ? 14.543 -0.896 -14.625 1.00 76.75 111 ALA A O 1
ATOM 796 N N . ALA A 1 112 ? 15.351 -2.197 -12.991 1.00 82.56 112 ALA A N 1
ATOM 797 C CA . ALA A 1 112 ? 16.073 -1.127 -12.305 1.00 82.56 112 ALA A CA 1
ATOM 798 C C . ALA A 1 112 ? 17.039 -0.365 -13.227 1.00 82.56 112 ALA A C 1
ATOM 800 O O . ALA A 1 112 ? 17.202 0.845 -13.074 1.00 82.56 112 ALA A O 1
ATOM 801 N N . GLY A 1 113 ? 17.643 -1.054 -14.202 1.00 79.00 113 GLY A N 1
ATOM 802 C CA . GLY A 1 113 ? 18.572 -0.466 -15.170 1.00 79.00 113 GLY A CA 1
ATOM 803 C C . GLY A 1 113 ? 17.913 0.280 -16.336 1.00 79.00 113 GLY A C 1
ATOM 804 O O . GLY A 1 113 ? 18.631 0.860 -17.151 1.00 79.00 113 GLY A O 1
ATOM 805 N N . ALA A 1 114 ? 16.580 0.277 -16.449 1.00 74.69 114 ALA A N 1
ATOM 806 C CA . ALA A 1 114 ? 15.881 0.928 -17.554 1.00 74.69 114 ALA A CA 1
ATOM 807 C C . ALA A 1 114 ? 16.120 2.445 -17.535 1.00 74.69 114 ALA A C 1
ATOM 809 O O . ALA A 1 114 ? 15.843 3.121 -16.541 1.00 74.69 114 ALA A O 1
ATOM 810 N N . VAL A 1 115 ? 16.644 2.976 -18.642 1.00 72.44 115 VAL A N 1
ATOM 811 C CA . VAL A 1 115 ? 17.052 4.381 -18.761 1.00 72.44 115 VAL A CA 1
ATOM 812 C C . VAL A 1 115 ? 15.878 5.235 -19.223 1.00 72.44 115 VAL A C 1
ATOM 814 O O . VAL A 1 115 ? 15.327 5.030 -20.299 1.00 72.44 115 VAL A O 1
ATOM 817 N N . LEU A 1 116 ? 15.536 6.245 -18.431 1.00 65.94 116 LEU A N 1
ATOM 818 C CA . LEU A 1 116 ? 14.483 7.209 -18.722 1.00 65.94 116 LEU A CA 1
ATOM 819 C C . LEU A 1 116 ? 14.950 8.301 -19.695 1.00 65.94 116 LEU A C 1
ATOM 821 O O . LEU A 1 116 ? 16.140 8.638 -19.736 1.00 65.94 116 LEU A O 1
ATOM 825 N N . PRO A 1 117 ? 14.013 8.963 -20.402 1.00 59.50 117 PRO A N 1
ATOM 826 C CA . PRO A 1 117 ? 14.287 10.186 -21.153 1.00 59.50 117 PRO A CA 1
ATOM 827 C C . PRO A 1 117 ? 14.994 11.254 -20.292 1.00 59.50 117 PRO A C 1
ATOM 829 O O . PRO A 1 117 ? 14.387 11.954 -19.474 1.00 59.50 117 PRO A O 1
ATOM 832 N N . GLY A 1 118 ? 16.309 11.401 -20.463 1.00 63.47 118 GLY A N 1
ATOM 833 C CA . GLY A 1 118 ? 17.160 12.269 -19.635 1.00 63.47 118 GLY A CA 1
ATOM 834 C C . GLY A 1 118 ? 18.291 11.557 -18.885 1.00 63.47 118 GLY A C 1
ATOM 835 O O . GLY A 1 118 ? 19.027 12.230 -18.170 1.00 63.47 118 GLY A O 1
ATOM 836 N N . GLY A 1 119 ? 18.448 10.242 -19.059 1.00 71.25 119 GLY A N 1
ATOM 837 C CA . GLY A 1 119 ? 19.645 9.490 -18.667 1.00 71.25 119 GLY A CA 1
ATOM 838 C C . GLY A 1 119 ? 19.640 8.900 -17.254 1.00 71.25 119 GLY A C 1
ATOM 839 O O . GLY A 1 119 ? 20.544 8.138 -16.939 1.00 71.25 119 GLY A O 1
ATOM 840 N N . ALA A 1 120 ? 18.645 9.221 -16.422 1.00 72.81 120 ALA A N 1
ATOM 841 C CA . ALA A 1 120 ? 18.450 8.570 -15.123 1.00 72.81 120 ALA A CA 1
ATOM 842 C C . ALA A 1 120 ? 17.799 7.193 -15.299 1.00 72.81 120 ALA A C 1
ATOM 844 O O . ALA A 1 120 ? 17.002 7.015 -16.219 1.00 72.81 120 ALA A O 1
ATOM 845 N N . THR A 1 121 ? 18.091 6.250 -14.412 1.00 81.19 121 THR A N 1
ATOM 846 C CA . THR A 1 121 ? 17.467 4.920 -14.398 1.00 81.19 121 THR A CA 1
ATOM 847 C C . THR A 1 121 ? 16.229 4.871 -13.497 1.00 81.19 121 THR A C 1
ATOM 849 O O . THR A 1 121 ? 16.021 5.761 -12.669 1.00 81.19 121 THR A O 1
ATOM 852 N N . LEU A 1 122 ? 15.400 3.829 -13.625 1.00 74.75 122 LEU A N 1
ATOM 853 C CA . LEU A 1 122 ? 14.323 3.565 -12.661 1.00 74.75 122 LEU A CA 1
ATOM 854 C C . LEU A 1 122 ? 14.861 3.335 -11.239 1.00 74.75 122 LEU A C 1
ATOM 856 O O . LEU A 1 122 ? 14.258 3.804 -10.275 1.00 74.75 122 LEU A O 1
ATOM 860 N N . GLY A 1 123 ? 16.021 2.683 -11.105 1.00 78.38 123 GLY A N 1
ATOM 861 C CA . GLY A 1 123 ? 16.702 2.521 -9.820 1.00 78.38 123 GLY A CA 1
ATOM 862 C C . GLY A 1 123 ? 17.072 3.862 -9.180 1.00 78.38 123 GLY A C 1
ATOM 863 O O . GLY A 1 123 ? 16.824 4.065 -7.992 1.00 78.38 123 GLY A O 1
ATOM 864 N N . ASP A 1 124 ? 17.571 4.818 -9.972 1.00 80.06 124 ASP A N 1
ATOM 865 C CA . ASP A 1 124 ? 17.901 6.162 -9.475 1.00 80.06 124 ASP A CA 1
ATOM 866 C C . ASP A 1 124 ? 16.668 6.885 -8.910 1.00 80.06 124 ASP A C 1
ATOM 868 O O . ASP A 1 124 ? 16.775 7.595 -7.911 1.00 80.06 124 ASP A O 1
ATOM 872 N N . VAL A 1 125 ? 15.487 6.680 -9.509 1.00 76.50 125 VAL A N 1
ATOM 873 C CA . VAL A 1 125 ? 14.217 7.263 -9.035 1.00 76.50 125 VAL A CA 1
ATOM 874 C C . VAL A 1 125 ? 13.850 6.732 -7.646 1.00 76.50 125 VAL A C 1
ATOM 876 O O . VAL A 1 125 ? 13.485 7.524 -6.776 1.00 76.50 125 VAL A O 1
ATOM 879 N N . ILE A 1 126 ? 13.987 5.424 -7.407 1.00 83.12 126 ILE A N 1
ATOM 880 C CA . ILE A 1 126 ? 13.732 4.815 -6.090 1.00 83.12 126 ILE A CA 1
ATOM 881 C C . ILE A 1 126 ? 14.747 5.301 -5.048 1.00 83.12 126 ILE A C 1
ATOM 883 O O . ILE A 1 126 ? 14.356 5.695 -3.946 1.00 83.12 126 ILE A O 1
ATOM 887 N N . VAL A 1 127 ? 16.036 5.357 -5.398 1.00 85.69 127 VAL A N 1
ATOM 888 C CA . VAL A 1 127 ? 17.096 5.875 -4.511 1.00 85.69 127 VAL A CA 1
ATOM 889 C C . VAL A 1 127 ? 16.841 7.340 -4.138 1.00 85.69 127 VAL A C 1
ATOM 891 O O . VAL A 1 127 ? 16.945 7.726 -2.966 1.00 85.69 127 VAL A O 1
ATOM 894 N N . ASP A 1 128 ? 16.458 8.160 -5.117 1.00 79.31 128 ASP A N 1
ATOM 895 C CA . ASP A 1 128 ? 16.086 9.557 -4.906 1.00 79.31 128 ASP A CA 1
ATOM 896 C C . ASP A 1 128 ? 14.855 9.681 -3.990 1.00 79.31 128 ASP A C 1
ATOM 898 O O . ASP A 1 128 ? 14.850 10.515 -3.077 1.00 79.31 128 ASP A O 1
ATOM 902 N N . ALA A 1 129 ? 13.832 8.847 -4.197 1.00 79.31 129 ALA A N 1
ATOM 903 C CA . ALA A 1 129 ? 12.610 8.823 -3.395 1.00 79.31 129 ALA A CA 1
ATOM 904 C C . ALA A 1 129 ? 12.880 8.417 -1.934 1.00 79.31 129 ALA A C 1
ATOM 906 O O . ALA A 1 129 ? 12.441 9.113 -1.013 1.00 79.31 129 ALA A O 1
ATOM 907 N N . ARG A 1 130 ? 13.689 7.374 -1.700 1.00 85.00 130 ARG A N 1
ATOM 908 C CA . ARG A 1 130 ? 14.137 6.989 -0.348 1.00 85.00 130 ARG A CA 1
ATOM 909 C C . ARG A 1 130 ? 14.893 8.112 0.341 1.00 85.00 130 ARG A C 1
ATOM 911 O O . ARG A 1 130 ? 14.589 8.458 1.479 1.00 85.00 130 ARG A O 1
ATOM 918 N N . SER A 1 131 ? 15.808 8.754 -0.381 1.00 80.69 131 SER A N 1
ATOM 919 C CA . SER A 1 131 ? 16.580 9.874 0.156 1.00 80.69 131 SER A CA 1
ATOM 920 C C . SER A 1 131 ? 15.687 11.044 0.590 1.00 80.69 131 SER A C 1
ATOM 922 O O . SER A 1 131 ? 16.054 11.792 1.497 1.00 80.69 131 SER A O 1
ATOM 924 N N . VAL A 1 132 ? 14.542 11.261 -0.068 1.00 78.00 132 VAL A N 1
ATOM 925 C CA . VAL A 1 132 ? 13.552 12.277 0.335 1.00 78.00 132 VAL A CA 1
ATOM 926 C C . VAL A 1 132 ? 12.815 11.855 1.605 1.00 78.00 132 VAL A C 1
ATOM 928 O O . VAL A 1 132 ? 12.638 12.695 2.490 1.00 78.00 132 VAL A O 1
ATOM 931 N N . LEU A 1 133 ? 12.422 10.582 1.708 1.00 81.94 133 LEU A N 1
ATOM 932 C CA . LEU A 1 133 ? 11.755 10.036 2.889 1.00 81.94 133 LEU A CA 1
ATOM 933 C C . LEU A 1 133 ? 12.662 10.097 4.126 1.00 81.94 133 LEU A C 1
ATOM 935 O O . LEU A 1 133 ? 12.247 10.601 5.165 1.00 81.94 133 LEU A O 1
ATOM 939 N N . GLU A 1 134 ? 13.925 9.690 4.014 1.00 81.25 134 GLU A N 1
ATOM 940 C CA . GLU A 1 134 ? 14.888 9.743 5.124 1.00 81.25 134 GLU A CA 1
ATOM 941 C C . GLU A 1 134 ? 15.077 11.174 5.639 1.00 81.25 134 GLU A C 1
ATOM 943 O O . GLU A 1 134 ? 14.921 11.445 6.830 1.00 81.25 134 GLU A O 1
ATOM 948 N N . ARG A 1 135 ? 15.283 12.127 4.721 1.00 72.25 135 ARG A N 1
ATOM 949 C CA . ARG A 1 135 ? 15.401 13.560 5.039 1.00 72.25 135 ARG A CA 1
ATOM 950 C C . ARG A 1 135 ? 14.124 14.171 5.618 1.00 72.25 135 ARG A C 1
ATOM 952 O O . ARG A 1 135 ? 14.166 15.302 6.098 1.00 72.25 135 ARG A O 1
ATOM 959 N N . SER A 1 136 ? 12.985 13.482 5.543 1.00 64.62 136 SER A N 1
ATOM 960 C CA . SER A 1 136 ? 11.736 13.952 6.143 1.00 64.62 136 SER A CA 1
ATOM 961 C C . SER A 1 136 ? 11.584 13.625 7.622 1.00 64.62 136 SER A C 1
ATOM 963 O O . SER A 1 136 ? 10.861 14.334 8.316 1.00 64.62 136 SER A O 1
ATOM 965 N N . SER A 1 137 ? 12.332 12.636 8.111 1.00 59.81 137 SER A N 1
ATOM 966 C CA . SER A 1 137 ? 12.323 12.231 9.519 1.00 59.81 137 SER A CA 1
ATOM 967 C C . SER A 1 137 ? 13.143 13.145 10.447 1.00 59.81 137 SER A C 1
ATOM 969 O O . SER A 1 137 ? 13.027 13.045 11.669 1.00 59.81 137 SER A O 1
ATOM 971 N N . ASP A 1 138 ? 13.920 14.086 9.896 1.00 59.94 138 ASP A N 1
ATOM 972 C CA . ASP A 1 138 ? 14.697 15.051 10.677 1.00 59.94 138 ASP A CA 1
ATOM 973 C C . ASP A 1 138 ? 13.802 16.180 11.223 1.00 59.94 138 ASP A C 1
ATOM 975 O O . ASP A 1 138 ? 13.407 17.107 10.514 1.00 59.94 138 ASP A O 1
ATOM 979 N N . ALA A 1 139 ? 13.534 16.144 12.532 1.00 48.25 139 ALA A N 1
ATOM 980 C CA . ALA A 1 139 ? 12.641 17.061 13.255 1.00 48.25 139 ALA A CA 1
ATOM 981 C C . ALA A 1 139 ? 13.026 18.562 13.203 1.00 48.25 139 ALA A C 1
ATOM 983 O O . ALA A 1 139 ? 12.259 19.417 13.648 1.00 48.25 139 ALA A O 1
ATOM 984 N N . ALA A 1 140 ? 14.198 18.911 12.667 1.00 49.03 140 ALA A N 1
ATOM 985 C CA . ALA A 1 140 ? 14.709 20.281 12.573 1.00 49.03 140 ALA A CA 1
ATOM 986 C C . ALA A 1 140 ? 14.655 20.813 11.135 1.00 49.03 140 ALA A C 1
ATOM 988 O O . ALA A 1 140 ? 15.639 21.327 10.594 1.00 49.03 140 ALA A O 1
ATOM 989 N N . GLU A 1 141 ? 13.507 20.671 10.481 1.00 53.19 141 GLU A N 1
ATOM 990 C CA . GLU A 1 141 ? 13.422 21.007 9.073 1.00 53.19 141 GLU A CA 1
ATOM 991 C C . GLU A 1 141 ? 13.384 22.525 8.835 1.00 53.19 141 GLU A C 1
ATOM 993 O O . GLU A 1 141 ? 12.406 23.232 9.091 1.00 53.19 141 GLU A O 1
ATOM 998 N N . THR A 1 142 ? 14.492 23.054 8.324 1.00 57.66 142 THR A N 1
ATOM 999 C CA . THR A 1 142 ? 14.570 24.442 7.864 1.00 57.66 142 THR A CA 1
ATOM 1000 C C . THR A 1 142 ? 13.749 24.624 6.580 1.00 57.66 142 THR A C 1
ATOM 1002 O O . THR A 1 142 ? 13.624 23.700 5.779 1.00 57.66 142 THR A O 1
ATOM 1005 N N . ARG A 1 143 ? 13.239 25.839 6.306 1.00 53.25 143 ARG A N 1
ATOM 1006 C CA . ARG A 1 143 ? 12.500 26.153 5.054 1.00 53.25 143 ARG A CA 1
ATOM 1007 C C . ARG A 1 143 ? 13.219 25.693 3.775 1.00 53.25 143 ARG A C 1
ATOM 1009 O O . ARG A 1 143 ? 12.562 25.391 2.785 1.00 53.25 143 ARG A O 1
ATOM 1016 N N . LEU A 1 144 ? 14.553 25.664 3.785 1.00 52.97 144 LEU A N 1
ATOM 1017 C CA . LEU A 1 144 ? 15.364 25.192 2.662 1.00 52.97 144 LEU A CA 1
ATOM 1018 C C . LEU A 1 144 ? 15.242 23.676 2.450 1.00 52.97 144 LEU A C 1
ATOM 1020 O O . LEU A 1 144 ? 15.174 23.242 1.303 1.00 52.97 144 LEU A O 1
ATOM 1024 N N . GLY A 1 145 ? 15.144 22.890 3.527 1.00 58.16 145 GLY A N 1
ATOM 1025 C CA . GLY A 1 145 ? 14.858 21.455 3.459 1.00 58.16 145 GLY A CA 1
ATOM 1026 C C . GLY A 1 145 ? 13.512 21.181 2.792 1.00 58.16 145 GLY A C 1
ATOM 1027 O O . GLY A 1 145 ? 13.435 20.386 1.855 1.00 58.16 145 GLY A O 1
ATOM 1028 N N . THR A 1 146 ? 12.483 21.948 3.159 1.00 58.81 146 THR A N 1
ATOM 1029 C CA . THR A 1 146 ? 11.140 21.787 2.586 1.00 58.81 146 THR A CA 1
ATOM 1030 C C . THR A 1 146 ? 11.122 22.098 1.095 1.00 58.81 146 THR A C 1
ATOM 1032 O O . THR A 1 146 ? 10.574 21.328 0.311 1.00 58.81 146 THR A O 1
ATOM 1035 N N . LEU A 1 147 ? 11.776 23.183 0.673 1.00 56.91 147 LEU A N 1
ATOM 1036 C CA . LEU A 1 147 ? 11.864 23.548 -0.743 1.00 56.91 147 LEU A CA 1
ATOM 1037 C C . LEU A 1 147 ? 12.689 22.539 -1.555 1.00 56.91 147 LEU A C 1
ATOM 1039 O O . LEU A 1 147 ? 12.308 22.215 -2.679 1.00 56.91 147 LEU A O 1
ATOM 1043 N N . ALA A 1 148 ? 13.764 21.989 -0.985 1.00 58.78 148 ALA A N 1
ATOM 1044 C CA . ALA A 1 148 ? 14.543 20.933 -1.628 1.00 58.78 148 ALA A CA 1
ATOM 1045 C C . ALA A 1 148 ? 13.719 19.650 -1.830 1.00 58.78 148 ALA A C 1
ATOM 1047 O O . ALA A 1 148 ? 13.818 19.026 -2.886 1.00 58.78 148 ALA A O 1
ATOM 1048 N N . ARG A 1 149 ? 12.866 19.278 -0.865 1.00 62.41 149 ARG A N 1
ATOM 1049 C CA . ARG A 1 149 ? 11.945 18.136 -1.005 1.00 62.41 149 ARG A CA 1
ATOM 1050 C C . ARG A 1 149 ? 10.857 18.392 -2.038 1.00 62.41 149 ARG A C 1
ATOM 1052 O O . ARG A 1 149 ? 10.610 17.525 -2.863 1.00 62.41 149 ARG A O 1
ATOM 1059 N N . LEU A 1 150 ? 10.258 19.583 -2.049 1.00 63.06 150 LEU A N 1
ATOM 1060 C CA . LEU A 1 150 ? 9.270 19.954 -3.066 1.00 63.06 150 LEU A CA 1
ATOM 1061 C C . LEU A 1 150 ? 9.862 19.900 -4.473 1.00 63.06 150 LEU A C 1
ATOM 1063 O O . LEU A 1 150 ? 9.226 19.398 -5.395 1.00 63.06 150 LEU A O 1
ATOM 1067 N N . TRP A 1 151 ? 11.099 20.364 -4.637 1.00 62.25 151 TRP A N 1
ATOM 1068 C CA . TRP A 1 151 ? 11.792 20.278 -5.916 1.00 62.25 151 TRP A CA 1
ATOM 1069 C C . TRP A 1 151 ? 12.134 18.832 -6.294 1.00 62.25 151 TRP A C 1
ATOM 1071 O O . TRP A 1 151 ? 11.934 18.441 -7.444 1.00 62.25 151 TRP A O 1
ATOM 1081 N N . ALA A 1 152 ? 12.583 18.020 -5.331 1.00 63.72 152 ALA A N 1
ATOM 1082 C CA . ALA A 1 152 ? 12.830 16.597 -5.540 1.00 63.72 152 ALA A CA 1
ATOM 1083 C C . ALA A 1 152 ? 11.549 15.849 -5.940 1.00 63.72 152 ALA A C 1
ATOM 1085 O O . ALA A 1 152 ? 11.582 15.103 -6.911 1.00 63.72 152 ALA A O 1
ATOM 1086 N N . LEU A 1 153 ? 10.413 16.115 -5.290 1.00 63.47 153 LEU A N 1
ATOM 1087 C CA . LEU A 1 153 ? 9.105 15.587 -5.685 1.00 63.47 153 LEU A CA 1
ATOM 1088 C C . LEU A 1 153 ? 8.703 16.033 -7.087 1.00 63.47 153 LEU A C 1
ATOM 1090 O O . LEU A 1 153 ? 8.209 15.235 -7.874 1.00 63.47 153 LEU A O 1
ATOM 1094 N N . HIS A 1 154 ? 8.923 17.302 -7.431 1.00 65.75 154 HIS A N 1
ATOM 1095 C CA . HIS A 1 154 ? 8.595 17.788 -8.767 1.00 65.75 154 HIS A CA 1
ATOM 1096 C C . HIS A 1 154 ? 9.448 17.102 -9.838 1.00 65.75 154 HIS A C 1
ATOM 1098 O O . HIS A 1 154 ? 8.949 16.784 -10.919 1.00 65.75 154 HIS A O 1
ATOM 1104 N N . ARG A 1 155 ? 10.725 16.848 -9.528 1.00 66.56 155 ARG A N 1
ATOM 1105 C CA . ARG A 1 155 ? 11.629 16.059 -10.367 1.00 66.56 155 ARG A CA 1
ATOM 1106 C C . ARG A 1 155 ? 11.146 14.612 -10.486 1.00 66.56 155 ARG A C 1
ATOM 1108 O O . ARG A 1 155 ? 11.038 14.146 -11.614 1.00 66.56 155 ARG A O 1
ATOM 1115 N N . LEU A 1 156 ? 10.796 13.961 -9.375 1.00 64.50 156 LEU A N 1
ATOM 1116 C CA . LEU A 1 156 ? 10.265 12.592 -9.342 1.00 64.50 156 LEU A CA 1
ATOM 1117 C C . LEU A 1 156 ? 8.955 12.477 -10.130 1.00 64.50 156 LEU A C 1
ATOM 1119 O O . LEU A 1 156 ? 8.794 11.552 -10.914 1.00 64.50 156 LEU A O 1
ATOM 1123 N N . ARG A 1 157 ? 8.059 13.464 -10.029 1.00 67.75 157 ARG A N 1
ATOM 1124 C CA . ARG A 1 157 ? 6.829 13.531 -10.830 1.00 67.75 157 ARG A CA 1
ATOM 1125 C C . ARG A 1 157 ? 7.119 13.661 -12.324 1.00 67.75 157 ARG A C 1
ATOM 1127 O O . ARG A 1 157 ? 6.554 12.916 -13.116 1.00 67.75 157 ARG A O 1
ATOM 1134 N N . ARG A 1 158 ? 8.022 14.567 -12.720 1.00 66.88 158 ARG A N 1
ATOM 1135 C CA . ARG A 1 158 ? 8.449 14.687 -14.128 1.00 66.88 158 ARG A CA 1
ATOM 1136 C C . ARG A 1 158 ? 9.128 13.415 -14.622 1.00 66.88 158 ARG A C 1
ATOM 1138 O O . ARG A 1 158 ? 8.989 13.066 -15.787 1.00 66.88 158 ARG A O 1
ATOM 1145 N N . GLN A 1 159 ? 9.894 12.738 -13.767 1.00 65.00 159 GLN A N 1
ATOM 1146 C CA . GLN A 1 159 ? 10.442 11.422 -14.081 1.00 65.00 159 GLN A CA 1
ATOM 1147 C C . GLN A 1 159 ? 9.304 10.418 -14.273 1.00 65.00 159 GLN A C 1
ATOM 1149 O O . GLN A 1 159 ? 9.301 9.746 -15.289 1.00 65.00 159 GLN A O 1
ATOM 1154 N N . GLY A 1 160 ? 8.286 10.410 -13.414 1.00 61.62 160 GLY A N 1
ATOM 1155 C CA . GLY A 1 160 ? 7.074 9.607 -13.570 1.00 61.62 160 GLY A CA 1
ATOM 1156 C C . GLY A 1 160 ? 6.343 9.799 -14.903 1.00 61.62 160 GLY A C 1
ATOM 1157 O O . GLY A 1 160 ? 5.989 8.824 -15.567 1.00 61.62 160 GLY A O 1
ATOM 1158 N N . GLU A 1 161 ? 6.176 11.047 -15.343 1.00 65.88 161 GLU A N 1
ATOM 1159 C CA . GLU A 1 161 ? 5.625 11.374 -16.668 1.00 65.88 161 GLU A CA 1
ATOM 1160 C C . GLU A 1 161 ? 6.478 10.763 -17.788 1.00 65.88 161 GLU A C 1
ATOM 1162 O O . GLU A 1 161 ? 5.953 10.084 -18.667 1.00 65.88 161 GLU A O 1
ATOM 1167 N N . LYS A 1 162 ? 7.805 10.880 -17.680 1.00 64.88 162 LYS A N 1
ATOM 1168 C CA . LYS A 1 162 ? 8.759 10.284 -18.626 1.00 64.88 162 LYS A CA 1
ATOM 1169 C C . LYS A 1 162 ? 8.791 8.755 -18.597 1.00 64.88 162 LYS A C 1
ATOM 1171 O O . LYS A 1 162 ? 9.081 8.157 -19.627 1.00 64.88 162 LYS A O 1
ATOM 1176 N N . ILE A 1 163 ? 8.511 8.117 -17.455 1.00 62.72 163 ILE A N 1
ATOM 1177 C CA . ILE A 1 163 ? 8.316 6.658 -17.385 1.00 62.72 163 ILE A CA 1
ATOM 1178 C C . ILE A 1 163 ? 7.071 6.283 -18.208 1.00 62.72 163 ILE A C 1
ATOM 1180 O O . ILE A 1 163 ? 7.077 5.284 -18.920 1.00 62.72 163 ILE A O 1
ATOM 1184 N N . GLY A 1 164 ? 6.021 7.115 -18.171 1.00 60.34 164 GLY A N 1
ATOM 1185 C CA . GLY A 1 164 ? 4.879 7.009 -19.087 1.00 60.34 164 GLY A CA 1
ATOM 1186 C C . GLY A 1 164 ? 5.270 7.116 -20.550 1.00 60.34 164 GLY A C 1
ATOM 1187 O O . GLY A 1 164 ? 4.937 6.227 -21.328 1.00 60.34 164 GLY A O 1
ATOM 1188 N N . ASP A 1 165 ? 6.016 8.155 -20.910 1.00 65.06 165 ASP A N 1
ATOM 1189 C CA . ASP A 1 165 ? 6.456 8.359 -22.292 1.00 65.06 165 ASP A CA 1
ATOM 1190 C C . ASP A 1 165 ? 7.347 7.212 -22.795 1.00 65.06 165 ASP A C 1
ATOM 1192 O O . ASP A 1 165 ? 7.232 6.812 -23.951 1.00 65.06 165 ASP A O 1
ATOM 1196 N N . LEU A 1 166 ? 8.196 6.642 -21.932 1.00 62.12 166 LEU A N 1
ATOM 1197 C CA . LEU A 1 166 ? 9.019 5.473 -22.253 1.00 62.12 166 LEU A CA 1
ATOM 1198 C C . LEU A 1 166 ? 8.159 4.236 -22.547 1.00 62.12 166 LEU A C 1
ATOM 1200 O O . LEU A 1 166 ? 8.397 3.576 -23.556 1.00 62.12 166 LEU A O 1
ATOM 1204 N N . ALA A 1 167 ? 7.149 3.957 -21.716 1.00 59.88 167 ALA A N 1
ATOM 1205 C CA . ALA A 1 167 ? 6.224 2.836 -21.911 1.00 59.88 167 ALA A CA 1
ATOM 1206 C C . ALA A 1 167 ? 5.372 2.987 -23.188 1.00 59.88 167 ALA A C 1
ATOM 1208 O O . ALA A 1 167 ? 5.093 2.008 -23.880 1.00 59.88 167 ALA A O 1
ATOM 1209 N N . PHE A 1 168 ? 4.989 4.223 -23.532 1.00 60.94 168 PHE A N 1
ATOM 1210 C CA . PHE A 1 168 ? 4.331 4.528 -24.806 1.00 60.94 168 PHE A CA 1
ATOM 1211 C C . PHE A 1 168 ? 5.286 4.430 -26.002 1.00 60.94 168 PHE A C 1
ATOM 1213 O O . PHE A 1 168 ? 4.869 4.007 -27.079 1.00 60.94 168 PHE A O 1
ATOM 1220 N N . GLY A 1 169 ? 6.553 4.812 -25.827 1.00 59.34 169 GLY A N 1
ATOM 1221 C CA . GLY A 1 169 ? 7.592 4.713 -26.852 1.00 59.34 169 GLY A CA 1
ATOM 1222 C C . GLY A 1 169 ? 7.898 3.267 -27.235 1.00 59.34 169 GLY A C 1
ATOM 1223 O O . GLY A 1 169 ? 7.924 2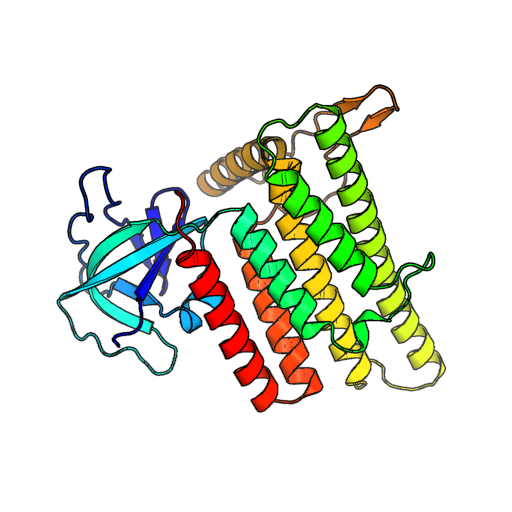.957 -28.421 1.00 59.34 169 GLY A O 1
ATOM 1224 N N . THR A 1 170 ? 8.019 2.373 -26.250 1.00 61.25 170 THR A N 1
ATOM 1225 C CA . THR A 1 170 ? 8.199 0.925 -26.487 1.00 61.25 170 THR A CA 1
ATOM 1226 C C . THR A 1 170 ? 7.008 0.337 -27.241 1.00 61.25 170 THR A C 1
ATOM 1228 O O . THR A 1 170 ? 7.187 -0.292 -28.277 1.00 61.25 170 THR A O 1
ATOM 1231 N N . LEU A 1 171 ? 5.780 0.674 -26.830 1.00 57.41 171 LEU A N 1
ATOM 1232 C CA . LEU A 1 171 ? 4.562 0.244 -27.527 1.00 57.41 171 LEU A CA 1
ATOM 1233 C C . LEU A 1 171 ? 4.497 0.745 -28.986 1.00 57.41 171 LEU A C 1
ATOM 1235 O O . LEU A 1 171 ? 3.929 0.085 -29.857 1.00 57.41 171 LEU A O 1
ATOM 1239 N N . ALA A 1 172 ? 5.071 1.916 -29.274 1.00 58.53 172 ALA A N 1
ATOM 1240 C CA . ALA A 1 172 ? 5.157 2.449 -30.631 1.00 58.53 172 ALA A CA 1
ATOM 1241 C C . ALA A 1 172 ? 6.235 1.749 -31.480 1.00 58.53 172 ALA A C 1
ATOM 1243 O O . ALA A 1 172 ? 6.008 1.541 -32.672 1.00 58.53 172 ALA A O 1
ATOM 1244 N N . GLU A 1 173 ? 7.376 1.384 -30.891 1.00 59.34 173 GLU A N 1
ATOM 1245 C CA . GLU A 1 173 ? 8.454 0.637 -31.556 1.00 59.34 173 GLU A CA 1
ATOM 1246 C C . GLU A 1 173 ? 8.016 -0.793 -31.910 1.00 59.34 173 GLU A C 1
ATOM 1248 O O . GLU A 1 173 ? 8.196 -1.221 -33.053 1.00 59.34 173 GLU A O 1
ATOM 1253 N N . ASP A 1 174 ? 7.330 -1.479 -30.997 1.00 54.81 174 ASP A N 1
ATOM 1254 C CA . ASP A 1 174 ? 6.804 -2.833 -31.220 1.00 54.81 174 ASP A CA 1
ATOM 1255 C C . ASP A 1 174 ? 5.697 -2.853 -32.281 1.00 54.81 174 ASP A C 1
ATOM 1257 O O . ASP A 1 174 ? 5.680 -3.709 -33.169 1.00 54.81 174 ASP A O 1
ATOM 1261 N N . ARG A 1 175 ? 4.842 -1.821 -32.297 1.00 53.84 175 ARG A N 1
ATOM 1262 C CA . ARG A 1 175 ? 3.842 -1.625 -33.358 1.00 53.84 175 ARG A CA 1
ATOM 1263 C C . ARG A 1 175 ? 4.475 -1.415 -34.737 1.00 53.84 175 ARG A C 1
ATOM 1265 O O . ARG A 1 175 ? 3.875 -1.784 -35.745 1.00 53.84 175 ARG A O 1
ATOM 1272 N N . VAL A 1 176 ? 5.660 -0.805 -34.809 1.00 62.09 176 VAL A N 1
ATOM 1273 C CA . VAL A 1 176 ? 6.428 -0.670 -36.061 1.00 62.09 176 VAL A CA 1
ATOM 1274 C C . VAL A 1 176 ? 7.067 -2.004 -36.466 1.00 62.09 176 VAL A C 1
ATOM 1276 O O . VAL A 1 176 ? 7.235 -2.254 -37.660 1.00 62.09 176 VAL A O 1
ATOM 1279 N N . ALA A 1 177 ? 7.373 -2.870 -35.499 1.00 61.09 177 ALA A N 1
ATOM 1280 C CA . ALA A 1 177 ? 7.886 -4.221 -35.715 1.00 61.09 177 ALA A CA 1
ATOM 1281 C C . ALA A 1 177 ? 6.796 -5.275 -36.020 1.00 61.09 177 ALA A C 1
ATOM 1283 O O . ALA A 1 177 ? 7.140 -6.438 -36.224 1.00 61.09 177 ALA A O 1
ATOM 1284 N N . ASP A 1 178 ? 5.515 -4.880 -36.085 1.00 60.22 178 ASP A N 1
ATOM 1285 C CA . ASP A 1 178 ? 4.345 -5.773 -36.222 1.00 60.22 178 ASP A CA 1
ATOM 1286 C C . ASP A 1 178 ? 4.265 -6.838 -35.107 1.00 60.22 178 ASP A C 1
ATOM 1288 O O . ASP A 1 178 ? 3.729 -7.931 -35.288 1.00 60.22 178 ASP A O 1
ATOM 1292 N N . LEU A 1 179 ? 4.831 -6.513 -33.941 1.00 53.38 179 LEU A N 1
ATOM 1293 C CA . LEU A 1 179 ? 4.661 -7.264 -32.707 1.00 53.38 179 LEU A CA 1
ATOM 1294 C C . LEU A 1 179 ? 3.444 -6.687 -31.983 1.00 53.38 179 LEU A C 1
ATOM 1296 O O . LEU A 1 179 ? 3.332 -5.468 -31.817 1.00 53.38 179 LEU A O 1
ATOM 1300 N N . ASP A 1 180 ? 2.514 -7.546 -31.567 1.00 57.19 180 ASP A N 1
ATOM 1301 C CA . ASP A 1 180 ? 1.415 -7.097 -30.718 1.00 57.19 180 ASP A CA 1
ATOM 1302 C C . ASP A 1 180 ? 1.971 -6.819 -29.318 1.00 57.19 180 ASP A C 1
ATOM 1304 O O . ASP A 1 180 ? 2.142 -7.721 -28.503 1.00 57.19 180 ASP A O 1
ATOM 1308 N N . ALA A 1 181 ? 2.310 -5.556 -29.059 1.00 51.66 181 ALA A N 1
ATOM 1309 C CA . ALA A 1 181 ? 2.855 -5.094 -27.784 1.00 51.66 181 ALA A CA 1
ATOM 1310 C C . ALA A 1 181 ? 1.929 -5.395 -26.591 1.00 51.66 181 ALA A C 1
ATOM 1312 O O . ALA A 1 181 ? 2.380 -5.422 -25.449 1.00 51.66 181 ALA A O 1
ATOM 1313 N N . LEU A 1 182 ? 0.631 -5.610 -26.845 1.00 55.72 182 LEU A N 1
ATOM 1314 C CA . LEU A 1 182 ? -0.335 -6.000 -25.819 1.00 55.72 182 LEU A CA 1
ATOM 1315 C C . LEU A 1 182 ? -0.212 -7.481 -25.422 1.00 55.72 182 LEU A C 1
ATOM 1317 O O . LEU A 1 182 ? -0.668 -7.839 -24.338 1.00 55.72 182 LEU A O 1
ATOM 1321 N N . ASP A 1 183 ? 0.431 -8.303 -26.255 1.00 58.81 183 ASP A N 1
ATOM 1322 C CA . ASP A 1 183 ? 0.718 -9.718 -25.997 1.00 58.81 183 ASP A CA 1
ATOM 1323 C C . ASP A 1 183 ? 2.181 -9.954 -25.555 1.00 58.81 183 ASP A C 1
ATOM 1325 O O . ASP A 1 183 ? 2.562 -11.098 -25.291 1.00 58.81 183 ASP A O 1
ATOM 1329 N N . ASP A 1 184 ? 3.013 -8.903 -25.453 1.00 61.41 184 ASP A N 1
ATOM 1330 C CA . ASP A 1 184 ? 4.389 -9.019 -24.958 1.00 61.41 184 ASP A CA 1
ATOM 1331 C C . ASP A 1 184 ? 4.428 -9.008 -23.411 1.00 61.41 184 ASP A C 1
ATOM 1333 O O . ASP A 1 184 ? 4.198 -7.965 -22.781 1.00 61.41 184 ASP A O 1
ATOM 1337 N N . PRO A 1 185 ? 4.771 -10.136 -22.754 1.00 62.19 185 PRO A N 1
ATOM 1338 C CA . PRO A 1 185 ? 4.871 -10.203 -21.295 1.00 62.19 185 PRO A CA 1
ATOM 1339 C C . PRO A 1 185 ? 5.949 -9.271 -20.716 1.00 62.19 185 PRO A C 1
ATOM 1341 O O . PRO A 1 185 ? 5.852 -8.862 -19.553 1.00 62.19 185 PRO A O 1
ATOM 1344 N N . ALA A 1 186 ? 6.965 -8.895 -21.501 1.00 64.06 186 ALA A N 1
ATOM 1345 C CA . ALA A 1 186 ? 7.968 -7.924 -21.079 1.00 64.06 186 ALA A CA 1
ATOM 1346 C C . ALA A 1 186 ? 7.368 -6.513 -20.954 1.00 64.06 186 ALA A C 1
ATOM 1348 O O . ALA A 1 186 ? 7.693 -5.794 -20.003 1.00 64.06 186 ALA A O 1
ATOM 1349 N N . TRP A 1 187 ? 6.451 -6.138 -21.853 1.00 64.25 187 TRP A N 1
ATOM 1350 C CA . TRP A 1 187 ? 5.753 -4.853 -21.799 1.00 64.25 187 TRP A CA 1
ATOM 1351 C C . TRP A 1 187 ? 4.771 -4.790 -20.625 1.00 64.25 187 TRP A C 1
ATOM 1353 O O . TRP A 1 187 ? 4.795 -3.816 -19.869 1.00 64.25 187 TRP A O 1
ATOM 1363 N N . ALA A 1 188 ? 3.978 -5.847 -20.407 1.00 65.19 188 ALA A N 1
ATOM 1364 C CA . ALA A 1 188 ? 3.079 -5.944 -19.252 1.00 65.19 188 ALA A CA 1
ATOM 1365 C C . ALA A 1 188 ? 3.849 -5.800 -17.926 1.00 65.19 188 ALA A C 1
ATOM 1367 O O . ALA A 1 188 ? 3.512 -4.961 -17.090 1.00 65.19 188 ALA A O 1
ATOM 1368 N N . THR A 1 189 ? 4.974 -6.512 -17.794 1.00 66.56 189 THR A N 1
ATOM 1369 C CA . THR A 1 189 ? 5.849 -6.407 -16.617 1.00 66.56 189 THR A CA 1
ATOM 1370 C C . THR A 1 189 ? 6.386 -4.982 -16.435 1.00 66.56 189 THR A C 1
ATOM 1372 O O . THR A 1 189 ? 6.362 -4.447 -15.325 1.00 66.56 189 THR A O 1
ATOM 1375 N N . ALA A 1 190 ? 6.859 -4.332 -17.504 1.00 67.69 190 ALA A N 1
ATOM 1376 C CA . ALA A 1 190 ? 7.399 -2.974 -17.433 1.00 67.69 190 ALA A CA 1
ATOM 1377 C C . ALA A 1 190 ? 6.330 -1.926 -17.074 1.00 67.69 190 ALA A C 1
ATOM 1379 O O . ALA A 1 190 ? 6.601 -1.017 -16.284 1.00 67.69 190 ALA A O 1
ATOM 1380 N N . ALA A 1 191 ? 5.115 -2.061 -17.614 1.00 68.62 191 ALA A N 1
ATOM 1381 C CA . ALA A 1 191 ? 3.985 -1.190 -17.309 1.00 68.62 191 ALA A CA 1
ATOM 1382 C C . ALA A 1 191 ? 3.562 -1.313 -15.838 1.00 68.62 191 ALA A C 1
ATOM 1384 O O . ALA A 1 191 ? 3.384 -0.300 -15.158 1.00 68.62 191 ALA A O 1
ATOM 1385 N N . THR A 1 192 ? 3.488 -2.536 -15.316 1.00 71.12 192 THR A N 1
ATOM 1386 C CA . THR A 1 192 ? 3.101 -2.768 -13.923 1.00 71.12 192 THR A CA 1
ATOM 1387 C C . THR A 1 192 ? 4.187 -2.303 -12.942 1.00 71.12 192 THR A C 1
ATOM 1389 O O . THR A 1 192 ? 3.876 -1.663 -11.935 1.00 71.12 192 THR A O 1
ATOM 1392 N N . VAL A 1 193 ? 5.472 -2.513 -13.263 1.00 72.44 193 VAL A N 1
ATOM 1393 C CA . VAL A 1 193 ? 6.600 -1.963 -12.485 1.00 72.44 193 VAL A CA 1
ATOM 1394 C C . VAL A 1 193 ? 6.572 -0.433 -12.479 1.00 72.44 193 VAL A C 1
ATOM 1396 O O . VAL A 1 193 ? 6.732 0.185 -11.426 1.00 72.44 193 VAL A O 1
ATOM 1399 N N . ARG A 1 194 ? 6.323 0.199 -13.631 1.00 75.25 194 ARG A N 1
ATOM 1400 C CA . ARG A 1 194 ? 6.122 1.651 -13.721 1.00 75.25 194 ARG A CA 1
ATOM 1401 C C . ARG A 1 194 ? 5.016 2.116 -12.779 1.00 75.25 194 ARG A C 1
ATOM 1403 O O . ARG A 1 194 ? 5.211 3.098 -12.065 1.00 75.25 194 ARG A O 1
ATOM 1410 N N . ASP A 1 195 ? 3.862 1.461 -12.814 1.00 75.62 195 ASP A N 1
ATOM 1411 C CA . ASP A 1 195 ? 2.700 1.885 -12.038 1.00 75.62 195 ASP A CA 1
ATOM 1412 C C . ASP A 1 195 ? 2.954 1.719 -10.530 1.00 75.62 195 ASP A C 1
ATOM 1414 O O . ASP A 1 195 ? 2.570 2.594 -9.754 1.00 75.62 195 ASP A O 1
ATOM 1418 N N . ALA A 1 196 ? 3.702 0.687 -10.120 1.00 72.19 196 ALA A N 1
ATOM 1419 C CA . ALA A 1 196 ? 4.181 0.542 -8.744 1.00 72.19 196 ALA A CA 1
ATOM 1420 C C . ALA A 1 196 ? 5.133 1.685 -8.333 1.00 72.19 196 ALA A C 1
ATOM 1422 O O . ALA A 1 196 ? 4.965 2.286 -7.272 1.00 72.19 196 ALA A O 1
ATOM 1423 N N . VAL A 1 197 ? 6.098 2.057 -9.186 1.00 74.00 197 VAL A N 1
ATOM 1424 C CA . VAL A 1 197 ? 7.003 3.196 -8.924 1.00 74.00 197 VAL A CA 1
ATOM 1425 C C . VAL A 1 197 ? 6.220 4.510 -8.816 1.00 74.00 197 VAL A C 1
ATOM 1427 O O . VAL A 1 197 ? 6.490 5.321 -7.929 1.00 74.00 197 VAL A O 1
ATOM 1430 N N . LEU A 1 198 ? 5.234 4.728 -9.691 1.00 76.62 198 LEU A N 1
ATOM 1431 C CA . LEU A 1 198 ? 4.372 5.911 -9.649 1.00 76.62 198 LEU A CA 1
ATOM 1432 C C . LEU A 1 198 ? 3.525 5.960 -8.374 1.00 76.62 198 LEU A C 1
ATOM 1434 O O . LEU A 1 198 ? 3.440 7.022 -7.758 1.00 76.62 198 LEU A O 1
ATOM 1438 N N . GLY A 1 199 ? 2.954 4.829 -7.954 1.00 74.75 199 GLY A N 1
ATOM 1439 C CA . GLY A 1 199 ? 2.212 4.720 -6.698 1.00 74.75 199 GLY A CA 1
ATOM 1440 C C . GLY A 1 199 ? 3.085 5.022 -5.475 1.00 74.75 199 GLY A C 1
ATOM 1441 O O . GLY A 1 199 ? 2.682 5.792 -4.603 1.00 74.75 199 GLY A O 1
ATOM 1442 N N . ALA A 1 200 ? 4.329 4.533 -5.454 1.00 76.94 200 ALA A N 1
ATOM 1443 C CA . ALA A 1 200 ? 5.276 4.833 -4.381 1.00 76.94 200 ALA A CA 1
ATOM 1444 C C . ALA A 1 200 ? 5.669 6.321 -4.331 1.00 76.94 200 ALA A C 1
ATOM 1446 O O . ALA A 1 200 ? 5.766 6.913 -3.251 1.00 76.94 200 ALA A O 1
ATOM 1447 N N . VAL A 1 201 ? 5.861 6.955 -5.494 1.00 77.06 201 VAL A N 1
ATOM 1448 C CA . VAL A 1 201 ? 6.112 8.403 -5.586 1.00 77.06 201 VAL A CA 1
ATOM 1449 C C . VAL A 1 201 ? 4.897 9.208 -5.118 1.00 77.06 201 VAL A C 1
ATOM 1451 O O . VAL A 1 201 ? 5.080 10.233 -4.455 1.00 77.06 201 VAL A O 1
ATOM 1454 N N . GLU A 1 202 ? 3.675 8.754 -5.411 1.00 79.25 202 GLU A N 1
ATOM 1455 C CA . GLU A 1 202 ? 2.465 9.408 -4.907 1.00 79.25 202 GLU A CA 1
ATOM 1456 C C . GLU A 1 202 ? 2.365 9.277 -3.385 1.00 79.25 202 GLU A C 1
ATOM 1458 O O . GLU A 1 202 ? 2.202 10.291 -2.715 1.00 79.25 202 GLU A O 1
ATOM 1463 N N . ALA A 1 203 ? 2.600 8.095 -2.805 1.00 78.00 203 ALA A N 1
ATOM 1464 C CA . ALA A 1 203 ? 2.614 7.922 -1.348 1.00 78.00 203 ALA A CA 1
ATOM 1465 C C . ALA A 1 203 ? 3.621 8.871 -0.660 1.00 78.00 203 ALA A C 1
ATOM 1467 O O . ALA A 1 203 ? 3.309 9.520 0.342 1.00 78.00 203 ALA A O 1
ATOM 1468 N N . LEU A 1 204 ? 4.813 9.043 -1.246 1.00 77.38 204 LEU A N 1
ATOM 1469 C CA . LEU A 1 204 ? 5.832 9.981 -0.762 1.00 77.38 204 LEU A CA 1
ATOM 1470 C C . LEU A 1 204 ? 5.383 11.452 -0.825 1.00 77.38 204 LEU A C 1
ATOM 1472 O O . LEU A 1 204 ? 5.828 12.287 -0.026 1.00 77.38 204 LEU A O 1
ATOM 1476 N N . ARG A 1 205 ? 4.490 11.796 -1.756 1.00 73.75 205 ARG A N 1
ATOM 1477 C CA . ARG A 1 205 ? 3.939 13.148 -1.885 1.00 73.75 205 ARG A CA 1
ATOM 1478 C C . ARG A 1 205 ? 3.216 13.585 -0.610 1.00 73.75 205 ARG A C 1
ATOM 1480 O O . ARG A 1 205 ? 3.365 14.743 -0.211 1.00 73.75 205 ARG A O 1
ATOM 1487 N N . HIS A 1 206 ? 2.503 12.673 0.055 1.00 72.50 206 HIS A N 1
ATOM 1488 C CA . HIS A 1 206 ? 1.771 12.960 1.296 1.00 72.50 206 HIS A CA 1
ATOM 1489 C C . HIS A 1 206 ? 2.707 13.342 2.446 1.00 72.50 206 HIS A C 1
ATOM 1491 O O . HIS A 1 206 ? 2.390 14.241 3.223 1.00 72.50 206 HIS A O 1
ATOM 1497 N N . VAL A 1 207 ? 3.904 12.751 2.493 1.00 74.19 207 VAL A N 1
ATOM 1498 C CA . VAL A 1 207 ? 4.934 13.095 3.484 1.00 74.19 207 VAL A CA 1
ATOM 1499 C C . VAL A 1 207 ? 5.427 14.533 3.283 1.00 74.19 207 VAL A C 1
ATOM 1501 O O . VAL A 1 207 ? 5.479 15.341 4.211 1.00 74.19 207 VAL A O 1
ATOM 1504 N N . ALA A 1 208 ? 5.769 14.901 2.048 1.00 65.19 208 ALA A N 1
ATOM 1505 C CA . ALA A 1 208 ? 6.407 16.189 1.776 1.00 65.19 208 ALA A CA 1
ATOM 1506 C C . ALA A 1 208 ? 5.425 17.367 1.591 1.00 65.19 208 ALA A C 1
ATOM 1508 O O . ALA A 1 208 ? 5.847 18.524 1.683 1.00 65.19 208 ALA A O 1
ATOM 1509 N N . LEU A 1 209 ? 4.128 17.106 1.394 1.00 65.88 209 LEU A N 1
ATOM 1510 C CA . LEU A 1 209 ? 3.072 18.122 1.271 1.00 65.88 209 LEU A CA 1
ATOM 1511 C C . LEU A 1 209 ? 2.016 18.065 2.390 1.00 65.88 209 LEU A C 1
ATOM 1513 O O . LEU A 1 209 ? 0.918 18.590 2.202 1.00 65.88 209 LEU A O 1
ATOM 1517 N N . HIS A 1 210 ? 2.351 17.526 3.570 1.00 61.81 210 HIS A N 1
ATOM 1518 C CA . HIS A 1 210 ? 1.394 17.248 4.656 1.00 61.81 210 HIS A CA 1
ATOM 1519 C C . HIS A 1 210 ? 0.380 18.372 4.949 1.00 61.81 210 HIS A C 1
ATOM 1521 O O . HIS A 1 210 ? -0.797 18.097 5.118 1.00 61.81 210 HIS A O 1
ATOM 1527 N N . ARG A 1 211 ? 0.778 19.658 4.966 1.00 53.78 211 ARG A N 1
ATOM 1528 C CA . ARG A 1 211 ? -0.160 20.774 5.246 1.00 53.78 211 ARG A CA 1
ATOM 1529 C C . ARG A 1 211 ? -1.133 21.061 4.111 1.00 53.78 211 ARG A C 1
ATOM 1531 O O . ARG A 1 211 ? -2.260 21.469 4.365 1.00 53.78 211 ARG A O 1
ATOM 1538 N N . HIS A 1 212 ? -0.671 20.929 2.872 1.00 56.53 212 HIS A N 1
ATOM 1539 C CA . HIS A 1 212 ? -1.506 21.150 1.695 1.00 56.53 212 HIS A CA 1
ATOM 1540 C C . HIS A 1 212 ? -2.471 19.978 1.499 1.00 56.53 212 HIS A C 1
ATOM 1542 O O . HIS A 1 212 ? -3.639 20.188 1.186 1.00 56.53 212 HIS A O 1
ATOM 1548 N N . VAL A 1 213 ? -1.984 18.766 1.772 1.00 56.84 213 VAL A N 1
ATOM 1549 C CA . VAL A 1 213 ? -2.771 17.535 1.768 1.00 56.84 213 VAL A CA 1
ATOM 1550 C C . VAL A 1 213 ? -3.809 17.559 2.885 1.00 56.84 213 VAL A C 1
ATOM 1552 O O . VAL A 1 213 ? -4.982 17.476 2.572 1.00 56.84 213 VAL A O 1
ATOM 1555 N N . ALA A 1 214 ? -3.437 17.832 4.140 1.00 58.97 214 ALA A N 1
ATOM 1556 C CA . ALA A 1 214 ? -4.393 17.898 5.252 1.00 58.97 214 ALA A CA 1
ATOM 1557 C C . ALA A 1 214 ? -5.509 18.937 5.021 1.00 58.97 214 ALA A C 1
ATOM 1559 O O . ALA A 1 214 ? -6.665 18.710 5.366 1.00 58.97 214 ALA A O 1
ATOM 1560 N N . ALA A 1 215 ? -5.185 20.080 4.404 1.00 55.88 215 ALA A N 1
ATOM 1561 C CA . ALA A 1 215 ? -6.189 21.072 4.018 1.00 55.88 215 ALA A CA 1
ATOM 1562 C C . ALA A 1 215 ? -7.116 20.575 2.889 1.00 55.88 215 ALA A C 1
ATOM 1564 O O . ALA A 1 215 ? -8.298 20.921 2.863 1.00 55.88 215 ALA A O 1
ATOM 1565 N N . SER A 1 216 ? -6.598 19.763 1.966 1.00 57.97 216 SER A N 1
ATOM 1566 C CA . SER A 1 216 ? -7.357 19.192 0.847 1.00 57.97 216 SER A CA 1
ATOM 1567 C C . SER A 1 216 ? -8.193 17.979 1.273 1.00 57.97 216 SER A C 1
ATOM 1569 O O . SER A 1 216 ? -9.355 17.898 0.892 1.00 57.97 216 SER A O 1
ATOM 1571 N N . GLU A 1 217 ? -7.664 17.103 2.131 1.00 57.22 217 GLU A N 1
ATOM 1572 C CA . GLU A 1 217 ? -8.368 15.976 2.760 1.00 57.22 217 GLU A CA 1
ATOM 1573 C C . GLU A 1 217 ? -9.536 16.472 3.616 1.00 57.22 217 GLU A C 1
ATOM 1575 O O . GLU A 1 217 ? -10.656 16.015 3.421 1.00 57.22 217 GLU A O 1
ATOM 1580 N N . ALA A 1 218 ? -9.340 17.506 4.444 1.00 61.25 218 ALA A N 1
ATOM 1581 C CA . ALA A 1 218 ? -10.441 18.138 5.181 1.00 61.25 218 ALA A CA 1
ATOM 1582 C C . ALA A 1 218 ? -11.537 18.691 4.247 1.00 61.25 218 ALA A C 1
ATOM 1584 O O . ALA A 1 218 ? -12.720 18.708 4.588 1.00 61.25 218 ALA A O 1
ATOM 1585 N N . THR A 1 219 ? -11.153 19.135 3.046 1.00 58.84 219 THR A N 1
ATOM 1586 C CA . THR A 1 219 ? -12.100 19.595 2.022 1.00 58.84 219 THR A CA 1
ATOM 1587 C C . THR A 1 219 ? -12.814 18.413 1.351 1.00 58.84 219 THR A C 1
ATOM 1589 O O . THR A 1 219 ? -14.000 18.518 1.039 1.00 58.84 219 THR A O 1
ATOM 1592 N N . TYR A 1 220 ? -12.128 17.283 1.159 1.00 55.19 220 TYR A N 1
ATOM 1593 C CA . TYR A 1 220 ? -12.695 16.051 0.611 1.00 55.19 220 TYR A CA 1
ATOM 1594 C C . TYR A 1 220 ? -13.645 15.353 1.594 1.00 55.19 220 TYR A C 1
ATOM 1596 O O . TYR A 1 220 ? -14.730 14.954 1.190 1.00 55.19 220 TYR A O 1
ATOM 1604 N N . GLU A 1 221 ? -13.311 15.273 2.884 1.00 56.03 221 GLU A N 1
ATOM 1605 C CA . GLU A 1 221 ? -14.201 14.759 3.939 1.00 56.03 221 GLU A CA 1
ATOM 1606 C C . GLU A 1 221 ? -15.492 15.591 4.039 1.00 56.03 221 GLU A C 1
ATOM 1608 O O . GLU A 1 221 ? -16.603 15.059 4.154 1.00 56.03 221 GLU A O 1
ATOM 1613 N N . LEU A 1 222 ? -15.367 16.917 3.925 1.00 58.59 222 LEU A N 1
ATOM 1614 C CA . LEU A 1 222 ? -16.513 17.824 3.896 1.00 58.59 222 LEU A CA 1
ATOM 1615 C C . LEU A 1 222 ? -17.369 17.623 2.633 1.00 58.59 222 LEU A C 1
ATOM 1617 O O . LEU A 1 222 ? -18.594 17.627 2.708 1.00 58.59 222 LEU A O 1
ATOM 1621 N N . ALA A 1 223 ? -16.740 17.407 1.479 1.00 58.16 223 ALA A N 1
ATOM 1622 C CA . ALA A 1 223 ? -17.416 17.106 0.218 1.00 58.16 223 ALA A CA 1
ATOM 1623 C C . ALA A 1 223 ? -18.114 15.733 0.228 1.00 58.16 223 ALA A C 1
ATOM 1625 O O . ALA A 1 223 ? -19.276 15.624 -0.157 1.00 58.16 223 ALA A O 1
ATOM 1626 N N . ALA A 1 224 ? -17.452 14.693 0.738 1.00 54.19 224 ALA A N 1
ATOM 1627 C CA . ALA A 1 224 ? -17.994 13.340 0.854 1.00 54.19 224 ALA A CA 1
ATOM 1628 C C . ALA A 1 224 ? -19.199 13.276 1.806 1.00 54.19 224 ALA A C 1
ATOM 1630 O O . ALA A 1 224 ? -20.150 12.537 1.558 1.00 54.19 224 ALA A O 1
ATOM 1631 N N . SER A 1 225 ? -19.199 14.095 2.862 1.00 58.56 225 SER A N 1
ATOM 1632 C CA . SER A 1 225 ? -20.333 14.218 3.788 1.00 58.56 225 SER A CA 1
ATOM 1633 C C . SER A 1 225 ? -21.492 15.066 3.248 1.00 58.56 225 SER A C 1
ATOM 1635 O O . SER A 1 225 ? -22.601 14.978 3.777 1.00 58.56 225 SER A O 1
ATOM 1637 N N . THR A 1 226 ? -21.275 15.857 2.192 1.00 61.69 226 THR A N 1
ATOM 1638 C CA . THR A 1 226 ? -22.287 16.766 1.617 1.00 61.69 226 THR A CA 1
ATOM 1639 C C . THR A 1 226 ? -22.734 16.401 0.198 1.00 61.69 226 THR A C 1
ATOM 1641 O O . THR A 1 226 ? -23.740 16.933 -0.267 1.00 61.69 226 THR A O 1
ATOM 1644 N N . GLY A 1 227 ? -22.060 15.460 -0.470 1.00 53.34 227 GLY A N 1
ATOM 1645 C CA . GLY A 1 227 ? -22.371 15.026 -1.837 1.00 53.34 227 GLY A CA 1
ATOM 1646 C C . GLY A 1 227 ? -21.956 16.017 -2.932 1.00 53.34 227 GLY A C 1
ATOM 1647 O O . GLY A 1 227 ? -22.322 15.818 -4.089 1.00 53.34 227 GLY A O 1
ATOM 1648 N N . ASP A 1 228 ? -21.203 17.064 -2.586 1.00 50.38 228 ASP A N 1
ATOM 1649 C CA . ASP A 1 228 ? -20.736 18.096 -3.514 1.00 50.38 228 ASP A CA 1
ATOM 1650 C C . ASP A 1 228 ? -19.318 17.800 -4.020 1.00 50.38 228 ASP A C 1
ATOM 1652 O O . ASP A 1 228 ? -18.460 17.323 -3.283 1.00 50.38 228 ASP A O 1
ATOM 1656 N N . THR A 1 229 ? -19.022 18.130 -5.281 1.00 48.69 229 THR A N 1
ATOM 1657 C CA . THR A 1 229 ? -17.643 18.094 -5.799 1.00 48.69 229 THR A CA 1
ATOM 1658 C C . THR A 1 229 ? -16.830 19.276 -5.256 1.00 48.69 229 THR A C 1
ATOM 1660 O O . THR A 1 229 ? -17.213 20.426 -5.496 1.00 48.69 229 THR A O 1
ATOM 1663 N N . PRO A 1 230 ? -15.690 19.044 -4.580 1.00 49.97 230 PRO A N 1
ATOM 1664 C CA . PRO A 1 230 ? -14.908 20.121 -3.989 1.00 49.97 230 PRO A CA 1
ATOM 1665 C C . PRO A 1 230 ? -14.198 20.957 -5.062 1.00 49.97 230 PRO A C 1
ATOM 1667 O O . PRO A 1 230 ? -13.606 20.432 -6.004 1.00 49.97 230 PRO A O 1
ATOM 1670 N N . SER A 1 231 ? -14.224 22.281 -4.895 1.00 49.00 231 SER A N 1
ATOM 1671 C CA . SER A 1 231 ? -13.406 23.221 -5.672 1.00 49.00 231 SER A CA 1
ATOM 1672 C C . SER A 1 231 ? -12.041 23.379 -4.996 1.00 49.00 231 SER A C 1
ATOM 1674 O O . SER A 1 231 ? -11.979 23.785 -3.838 1.00 49.00 231 SER A O 1
ATOM 1676 N N . THR A 1 232 ? -10.946 23.061 -5.690 1.00 51.47 232 THR A N 1
ATOM 1677 C CA . THR A 1 232 ? -9.593 23.057 -5.106 1.00 51.47 232 THR A CA 1
ATOM 1678 C C . THR A 1 232 ? -9.071 24.484 -4.863 1.00 51.47 232 THR A C 1
ATOM 1680 O O . THR A 1 232 ? -8.990 25.267 -5.814 1.00 51.47 232 THR A O 1
ATOM 1683 N N . PRO A 1 233 ? -8.654 24.855 -3.637 1.00 47.97 233 PRO A N 1
ATOM 1684 C CA . PRO A 1 233 ? -7.991 26.132 -3.397 1.00 47.97 233 PRO A CA 1
ATOM 1685 C C . PRO A 1 233 ? -6.522 26.072 -3.850 1.00 47.97 233 PRO A C 1
ATOM 1687 O O . PRO A 1 233 ? -5.649 25.556 -3.155 1.00 47.97 233 PRO A O 1
ATOM 1690 N N . SER A 1 234 ? -6.226 26.645 -5.017 1.00 52.16 234 SER A N 1
ATOM 1691 C CA . SER A 1 234 ? -4.857 26.850 -5.505 1.00 52.16 234 SER A CA 1
ATOM 1692 C C . SER A 1 234 ? -4.231 28.076 -4.830 1.00 52.16 234 SER A C 1
ATOM 1694 O O . SER A 1 234 ? -4.316 29.194 -5.347 1.00 52.16 234 SER A O 1
ATOM 1696 N N . ALA A 1 235 ? -3.625 27.913 -3.655 1.00 49.84 235 ALA A N 1
ATOM 1697 C CA . ALA A 1 235 ? -2.842 28.990 -3.054 1.00 49.84 235 ALA A CA 1
ATOM 1698 C C . ALA A 1 235 ? -1.395 28.934 -3.587 1.00 49.84 235 ALA A C 1
ATOM 1700 O O . ALA A 1 235 ? -0.676 27.977 -3.290 1.00 49.84 235 ALA A O 1
ATOM 1701 N N . PRO A 1 236 ? -0.931 29.929 -4.368 1.00 52.97 236 PRO A N 1
ATOM 1702 C CA . PRO A 1 236 ? 0.450 29.960 -4.823 1.00 52.97 236 PRO A CA 1
ATOM 1703 C C . PRO A 1 236 ? 1.415 30.168 -3.649 1.00 52.97 236 PRO A C 1
ATOM 1705 O O . PRO A 1 236 ? 1.286 31.114 -2.871 1.00 52.97 236 PRO A O 1
ATOM 1708 N N . ILE A 1 237 ? 2.429 29.310 -3.552 1.00 52.34 237 ILE A N 1
ATOM 1709 C CA . ILE A 1 237 ? 3.558 29.468 -2.637 1.00 52.34 237 ILE A CA 1
ATOM 1710 C C . ILE A 1 237 ? 4.589 30.359 -3.329 1.00 52.34 237 ILE A C 1
ATOM 1712 O O . ILE A 1 237 ? 5.283 29.945 -4.256 1.00 52.34 237 ILE A O 1
ATOM 1716 N N . VAL A 1 238 ? 4.710 31.606 -2.884 1.00 45.31 238 VAL A N 1
ATOM 1717 C CA . VAL A 1 238 ? 5.726 32.528 -3.408 1.00 45.31 238 VAL A CA 1
ATOM 1718 C C . VAL A 1 238 ? 7.082 32.205 -2.778 1.00 45.31 238 VAL A C 1
ATOM 1720 O O . VAL A 1 238 ? 7.231 32.260 -1.557 1.00 45.31 238 VAL A O 1
ATOM 1723 N N . THR A 1 239 ? 8.081 31.881 -3.604 1.00 46.62 239 THR A N 1
ATOM 1724 C CA . THR A 1 239 ? 9.458 31.591 -3.164 1.00 46.62 239 THR A CA 1
ATOM 1725 C C . THR A 1 239 ? 10.468 32.568 -3.790 1.00 46.62 239 THR A C 1
ATOM 1727 O O . THR A 1 239 ? 10.158 33.190 -4.808 1.00 46.62 239 THR A O 1
ATOM 1730 N N . PRO A 1 240 ? 11.698 32.698 -3.243 1.00 30.55 240 PRO A N 1
ATOM 1731 C CA . PRO A 1 240 ? 12.750 33.560 -3.803 1.00 30.55 240 PRO A CA 1
ATOM 1732 C C . PRO A 1 240 ? 13.201 33.205 -5.229 1.00 30.55 240 PRO A C 1
ATOM 1734 O O . PRO A 1 240 ? 13.864 34.013 -5.873 1.00 30.55 240 PRO A O 1
ATOM 1737 N N . TRP A 1 241 ? 12.854 32.014 -5.722 1.00 33.97 241 TRP A N 1
ATOM 1738 C CA . TRP A 1 241 ? 13.196 31.530 -7.065 1.00 33.97 241 TRP A CA 1
ATOM 1739 C C . TRP A 1 241 ? 11.990 31.489 -8.014 1.00 33.97 241 TRP A C 1
ATOM 1741 O O . TRP A 1 241 ? 12.108 31.003 -9.135 1.00 33.97 241 TRP A O 1
ATOM 1751 N N . GLY A 1 242 ? 10.835 31.999 -7.575 1.00 33.59 242 GLY A N 1
ATOM 1752 C CA . GLY A 1 242 ? 9.602 32.048 -8.354 1.00 33.59 242 GLY A CA 1
ATOM 1753 C C . GLY A 1 242 ? 8.373 31.606 -7.562 1.00 33.59 242 GLY A C 1
ATOM 1754 O O . GLY A 1 242 ? 8.462 31.050 -6.464 1.00 33.59 242 GLY A O 1
ATOM 1755 N N . THR A 1 243 ? 7.200 31.867 -8.128 1.00 41.59 243 THR A N 1
ATOM 1756 C CA . THR A 1 243 ? 5.926 31.411 -7.573 1.00 41.59 243 THR A CA 1
ATOM 1757 C C . THR A 1 243 ? 5.716 29.940 -7.917 1.00 41.59 243 THR A C 1
ATOM 1759 O O . THR A 1 243 ? 5.677 29.579 -9.090 1.00 41.59 243 THR A O 1
ATOM 1762 N N . ILE A 1 244 ? 5.579 29.097 -6.897 1.00 47.41 244 ILE A N 1
ATOM 1763 C CA . ILE A 1 244 ? 5.203 27.690 -7.025 1.00 47.41 244 ILE A CA 1
ATOM 1764 C C . ILE A 1 244 ? 3.694 27.610 -6.809 1.00 47.41 244 ILE A C 1
ATOM 1766 O O . ILE A 1 244 ? 3.211 27.726 -5.685 1.00 47.41 244 ILE A O 1
ATOM 1770 N N . THR A 1 245 ? 2.933 27.424 -7.882 1.00 47.72 245 THR A N 1
ATOM 1771 C CA . THR A 1 245 ? 1.496 27.160 -7.771 1.00 47.72 245 THR A CA 1
ATOM 1772 C C . THR A 1 245 ? 1.295 25.667 -7.559 1.00 47.72 245 THR A C 1
ATOM 1774 O O . THR A 1 245 ? 1.459 24.882 -8.489 1.00 47.72 245 THR A O 1
ATOM 1777 N N . VAL A 1 246 ? 0.958 25.267 -6.333 1.00 52.22 246 VAL A N 1
ATOM 1778 C CA . VAL A 1 246 ? 0.463 23.914 -6.063 1.00 52.22 246 VAL A CA 1
ATOM 1779 C C . VAL A 1 246 ? -1.041 23.953 -6.321 1.00 52.22 246 VAL A C 1
ATOM 1781 O O . VAL A 1 246 ? -1.787 24.591 -5.582 1.00 52.22 246 VAL A O 1
ATOM 1784 N N . GLY A 1 247 ? -1.460 23.371 -7.441 1.00 48.84 247 GLY A N 1
ATOM 1785 C CA . GLY A 1 247 ? -2.857 23.335 -7.867 1.00 48.84 247 GLY A CA 1
ATOM 1786 C C . GLY A 1 247 ? -3.095 24.121 -9.150 1.00 48.84 247 GLY A C 1
ATOM 1787 O O . GLY A 1 247 ? -3.335 25.320 -9.104 1.00 48.84 247 GLY A O 1
ATOM 1788 N N . ALA A 1 248 ? -3.027 23.440 -10.293 1.00 40.03 248 ALA A N 1
ATOM 1789 C CA . ALA A 1 248 ? -3.666 23.876 -11.537 1.00 40.03 248 ALA A CA 1
ATOM 1790 C C . ALA A 1 248 ? -3.642 22.768 -12.604 1.00 40.03 248 ALA A C 1
ATOM 1792 O O . ALA A 1 248 ? -3.429 23.059 -13.772 1.00 40.03 248 ALA A O 1
ATOM 1793 N N . GLU A 1 249 ? -3.852 21.499 -12.254 1.00 38.41 249 GLU A N 1
ATOM 1794 C CA . GLU A 1 249 ? -4.102 20.470 -13.270 1.00 38.41 249 GLU A CA 1
ATOM 1795 C C . GLU A 1 249 ? -5.201 19.550 -12.755 1.00 38.41 249 GLU A C 1
ATOM 1797 O O . GLU A 1 249 ? -5.102 19.022 -11.653 1.00 38.41 249 GLU A O 1
ATOM 1802 N N . HIS A 1 250 ? -6.279 19.434 -13.528 1.00 37.03 250 HIS A N 1
ATOM 1803 C CA . HIS A 1 250 ? -7.496 18.695 -13.204 1.00 37.03 250 HIS A CA 1
ATOM 1804 C C . HIS A 1 250 ? -7.209 17.191 -13.040 1.00 37.03 250 HIS A C 1
ATOM 1806 O O . HIS A 1 250 ? -7.440 16.405 -13.960 1.00 37.03 250 HIS A O 1
ATOM 1812 N N . ARG A 1 251 ? -6.696 16.768 -11.885 1.00 39.50 251 ARG A N 1
ATOM 1813 C CA . ARG A 1 251 ? -6.595 15.356 -11.508 1.00 39.50 251 ARG A CA 1
ATOM 1814 C C . ARG A 1 251 ? -7.244 15.130 -10.151 1.00 39.50 251 ARG A C 1
ATOM 1816 O O . ARG A 1 251 ? -7.375 16.060 -9.364 1.00 39.50 251 ARG A O 1
ATOM 1823 N N . ARG A 1 252 ? -7.747 13.901 -10.022 1.00 41.78 252 ARG A N 1
ATOM 1824 C CA . ARG A 1 252 ? -8.624 13.344 -8.986 1.00 41.78 252 ARG A CA 1
ATOM 1825 C C . ARG A 1 252 ? -8.265 13.831 -7.584 1.00 41.78 252 ARG A C 1
ATOM 1827 O O . ARG A 1 252 ? -7.105 14.114 -7.321 1.00 41.78 252 ARG A O 1
ATOM 1834 N N . SER A 1 253 ? -9.286 13.900 -6.729 1.00 48.00 253 SER A N 1
ATOM 1835 C CA . SER A 1 253 ? -9.148 13.978 -5.273 1.00 48.00 253 SER A CA 1
ATOM 1836 C C . SER A 1 253 ? -7.886 13.257 -4.818 1.00 48.00 253 SER A C 1
ATOM 1838 O O . SER A 1 253 ? -7.734 12.082 -5.141 1.00 48.00 253 SER A O 1
ATOM 1840 N N . ASP A 1 254 ? -6.988 13.971 -4.145 1.00 58.38 254 ASP A N 1
ATOM 1841 C CA . ASP A 1 254 ? -5.756 13.391 -3.620 1.00 58.38 254 ASP A CA 1
ATOM 1842 C C . ASP A 1 254 ? -6.110 12.140 -2.794 1.00 58.38 254 ASP A C 1
ATOM 1844 O O . ASP A 1 254 ? -6.857 12.230 -1.820 1.00 58.38 254 ASP A O 1
ATOM 1848 N N . GLU A 1 255 ? -5.658 10.967 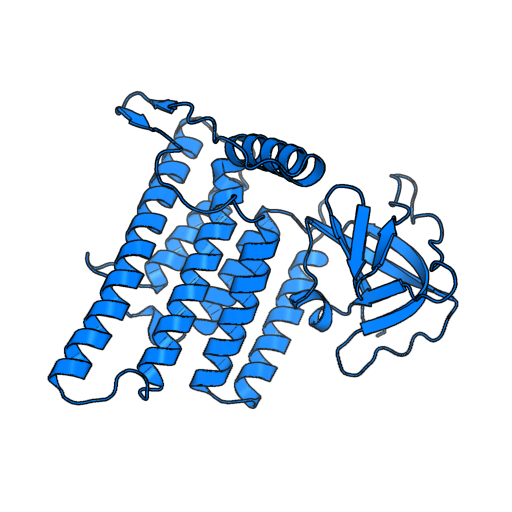-3.242 1.00 67.06 255 GLU A N 1
ATOM 1849 C CA . GLU A 1 255 ? -5.940 9.682 -2.595 1.00 67.06 255 GLU A CA 1
ATOM 1850 C C . GLU A 1 255 ? -4.984 9.512 -1.405 1.00 67.06 255 GLU A C 1
ATOM 1852 O O . GLU A 1 255 ? -3.785 9.665 -1.603 1.00 67.06 255 GLU A O 1
ATOM 1857 N N . PRO A 1 256 ? -5.458 9.211 -0.180 1.00 79.44 256 PRO A N 1
ATOM 1858 C CA . PRO A 1 256 ? -4.602 9.050 0.997 1.00 79.44 256 PRO A CA 1
ATOM 1859 C C . PRO A 1 256 ? -3.389 8.131 0.788 1.00 79.44 256 PRO A C 1
ATOM 1861 O O . PRO A 1 256 ? -3.447 7.143 0.056 1.00 79.44 256 PRO A O 1
ATOM 1864 N N . ALA A 1 257 ? -2.300 8.392 1.518 1.00 84.75 257 ALA A N 1
ATOM 1865 C CA . ALA A 1 257 ? -1.029 7.672 1.363 1.00 84.75 257 ALA A CA 1
ATOM 1866 C C . ALA A 1 257 ? -1.146 6.144 1.499 1.00 84.75 257 ALA A C 1
ATOM 1868 O O . ALA A 1 257 ? -0.417 5.407 0.838 1.00 84.75 257 ALA A O 1
ATOM 1869 N N . TRP A 1 258 ? -2.056 5.656 2.346 1.00 87.81 258 TRP A N 1
ATOM 1870 C CA . TRP A 1 258 ? -2.298 4.223 2.514 1.00 87.81 258 TRP A CA 1
ATOM 1871 C C . TRP A 1 258 ? -3.016 3.600 1.307 1.00 87.81 258 TRP A C 1
ATOM 1873 O O . TRP A 1 258 ? -2.767 2.431 1.023 1.00 87.81 258 TRP A O 1
ATOM 1883 N N . ILE A 1 259 ? -3.841 4.360 0.567 1.00 88.38 259 ILE A N 1
ATOM 1884 C CA . ILE A 1 259 ? -4.440 3.910 -0.702 1.00 88.38 259 ILE A CA 1
ATOM 1885 C C . ILE A 1 259 ? -3.329 3.742 -1.728 1.00 88.38 259 ILE A C 1
ATOM 1887 O O . ILE A 1 259 ? -3.190 2.668 -2.303 1.00 88.38 259 ILE A O 1
ATOM 1891 N N . ALA A 1 260 ? -2.478 4.760 -1.886 1.00 86.75 260 ALA A N 1
ATOM 1892 C CA . ALA A 1 260 ? -1.333 4.684 -2.790 1.00 86.75 260 ALA A CA 1
ATOM 1893 C C . ALA A 1 260 ? -0.398 3.513 -2.429 1.00 86.75 260 ALA A C 1
ATOM 1895 O O . ALA A 1 260 ? 0.096 2.815 -3.315 1.00 86.75 260 ALA A O 1
ATOM 1896 N N . ALA A 1 261 ? -0.186 3.253 -1.134 1.00 91.62 261 ALA A N 1
ATOM 1897 C CA . ALA A 1 261 ? 0.612 2.127 -0.661 1.00 91.62 261 ALA A CA 1
ATOM 1898 C C . ALA A 1 261 ? -0.037 0.763 -0.959 1.00 91.62 261 ALA A C 1
ATOM 1900 O O . ALA A 1 261 ? 0.647 -0.132 -1.458 1.00 91.62 261 ALA A O 1
ATOM 1901 N N . ARG A 1 262 ? -1.348 0.615 -0.718 1.00 93.56 262 ARG A N 1
ATOM 1902 C CA . ARG A 1 262 ? -2.120 -0.586 -1.077 1.00 93.56 262 ARG A CA 1
ATOM 1903 C C . ARG A 1 262 ? -2.060 -0.852 -2.575 1.00 93.56 262 ARG A C 1
ATOM 1905 O O . ARG A 1 262 ? -1.741 -1.961 -2.996 1.00 93.56 262 ARG A O 1
ATOM 1912 N N . ASP A 1 263 ? -2.340 0.167 -3.376 1.00 89.31 263 ASP A N 1
ATOM 1913 C CA . ASP A 1 263 ? -2.372 0.051 -4.827 1.00 89.31 263 ASP A CA 1
ATOM 1914 C C . ASP A 1 263 ? -0.976 -0.293 -5.362 1.00 89.31 263 ASP A C 1
ATOM 1916 O O . ASP A 1 263 ? -0.843 -1.172 -6.210 1.00 89.31 263 ASP A O 1
ATOM 1920 N N . THR A 1 264 ? 0.082 0.303 -4.799 1.00 89.00 264 THR A N 1
ATOM 1921 C CA . THR A 1 264 ? 1.474 -0.065 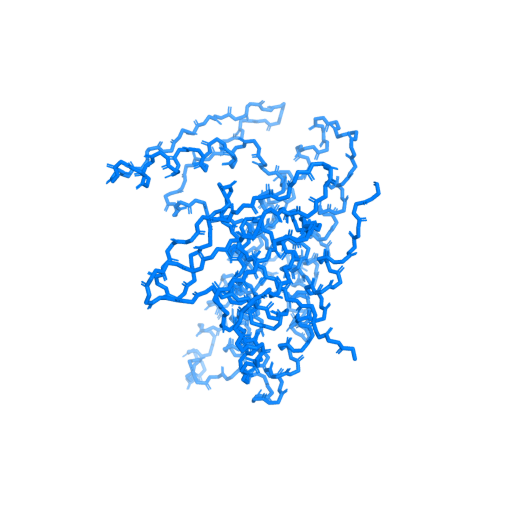-5.109 1.00 89.00 264 THR A CA 1
ATOM 1922 C C . THR A 1 264 ? 1.759 -1.532 -4.796 1.00 89.00 264 THR A C 1
ATOM 1924 O O . THR A 1 264 ? 2.338 -2.223 -5.631 1.00 89.00 264 THR A O 1
ATOM 1927 N N . ALA A 1 265 ? 1.336 -2.030 -3.630 1.00 94.69 265 ALA A N 1
ATOM 1928 C CA . ALA A 1 265 ? 1.513 -3.430 -3.248 1.00 94.69 265 ALA A CA 1
ATOM 1929 C C . ALA A 1 265 ? 0.746 -4.383 -4.183 1.00 94.69 265 ALA A C 1
ATOM 1931 O O . ALA A 1 265 ? 1.299 -5.396 -4.616 1.00 94.69 265 ALA A O 1
ATOM 1932 N N . SER A 1 266 ? -0.485 -4.031 -4.569 1.00 93.75 266 SER A N 1
ATOM 1933 C CA . SER A 1 266 ? -1.264 -4.790 -5.555 1.00 93.75 266 SER A CA 1
ATOM 1934 C C . SER A 1 266 ? -0.572 -4.828 -6.917 1.00 93.75 266 SER A C 1
ATOM 1936 O O . SER A 1 266 ? -0.438 -5.899 -7.502 1.00 93.75 266 SER A O 1
ATOM 1938 N N . ARG A 1 267 ? -0.074 -3.685 -7.409 1.00 89.00 267 ARG A N 1
ATOM 1939 C CA . ARG A 1 267 ? 0.677 -3.622 -8.674 1.00 89.00 267 ARG A CA 1
ATOM 1940 C C . ARG A 1 267 ? 1.972 -4.422 -8.593 1.00 89.00 267 ARG A C 1
ATOM 1942 O O . ARG A 1 267 ? 2.309 -5.133 -9.527 1.00 89.00 267 ARG A O 1
ATOM 1949 N N . ALA A 1 268 ? 2.683 -4.361 -7.474 1.00 90.81 268 ALA A N 1
ATOM 1950 C CA . ALA A 1 268 ? 3.869 -5.177 -7.256 1.00 90.81 268 ALA A CA 1
ATOM 1951 C C . ALA A 1 268 ? 3.555 -6.684 -7.372 1.00 90.81 268 ALA A C 1
ATOM 1953 O O . ALA A 1 268 ? 4.257 -7.400 -8.087 1.00 90.81 268 ALA A O 1
ATOM 1954 N N . ARG A 1 269 ? 2.451 -7.151 -6.776 1.00 94.06 269 ARG A N 1
ATOM 1955 C CA . ARG A 1 269 ? 1.986 -8.544 -6.914 1.00 94.06 269 ARG A CA 1
ATOM 1956 C C . ARG A 1 269 ? 1.648 -8.914 -8.354 1.00 94.06 269 ARG A C 1
ATOM 1958 O O . ARG A 1 269 ? 2.110 -9.945 -8.835 1.00 94.06 269 ARG A O 1
ATOM 1965 N N . ASP A 1 270 ? 0.933 -8.047 -9.067 1.00 91.00 270 ASP A N 1
ATOM 1966 C CA . ASP A 1 270 ? 0.640 -8.254 -10.489 1.00 91.00 270 ASP A CA 1
ATOM 1967 C C . ASP A 1 270 ? 1.935 -8.345 -11.320 1.00 91.00 270 ASP A C 1
ATOM 1969 O O . ASP A 1 270 ? 2.096 -9.276 -12.102 1.00 91.00 270 ASP A O 1
ATOM 1973 N N . ALA A 1 271 ? 2.919 -7.470 -11.076 1.00 86.31 271 ALA A N 1
ATOM 1974 C CA . ALA A 1 271 ? 4.209 -7.497 -11.773 1.00 86.31 271 ALA A CA 1
ATOM 1975 C C . ALA A 1 271 ? 5.017 -8.769 -11.470 1.00 86.31 271 ALA A C 1
ATOM 1977 O O . ALA A 1 271 ? 5.701 -9.306 -12.347 1.00 86.31 271 ALA A O 1
ATOM 1978 N N . ALA A 1 272 ? 4.966 -9.254 -10.227 1.00 90.81 272 ALA A N 1
ATOM 1979 C CA . ALA A 1 272 ? 5.584 -10.516 -9.842 1.00 90.81 272 ALA A CA 1
ATOM 1980 C C . ALA A 1 272 ? 4.897 -11.700 -10.542 1.00 90.81 272 ALA A C 1
ATOM 1982 O O . ALA A 1 272 ? 5.588 -12.560 -11.100 1.00 90.81 272 ALA A O 1
ATOM 1983 N N . ARG A 1 273 ? 3.557 -11.705 -10.579 1.00 91.44 273 ARG A N 1
ATOM 1984 C CA . ARG A 1 273 ? 2.749 -12.717 -11.274 1.00 91.44 273 ARG A CA 1
ATOM 1985 C C . ARG A 1 273 ? 3.037 -12.740 -12.773 1.00 91.44 273 ARG A C 1
ATOM 1987 O O . ARG A 1 273 ? 3.264 -13.816 -13.317 1.00 91.44 273 ARG A O 1
ATOM 1994 N N . ASP A 1 274 ? 3.104 -11.583 -13.421 1.00 85.62 274 ASP A N 1
ATOM 1995 C CA . ASP A 1 274 ? 3.388 -11.475 -14.858 1.00 85.62 274 ASP A CA 1
ATOM 1996 C C . ASP A 1 274 ? 4.781 -12.027 -15.204 1.00 85.62 274 ASP A C 1
ATOM 1998 O O . ASP A 1 274 ? 4.970 -12.683 -16.230 1.00 85.62 274 ASP A O 1
ATOM 2002 N N . ARG A 1 275 ? 5.761 -11.824 -14.315 1.00 84.62 275 ARG A N 1
ATOM 2003 C CA . ARG A 1 275 ? 7.144 -12.282 -14.511 1.00 84.62 275 ARG A CA 1
ATOM 2004 C C . ARG A 1 275 ? 7.343 -13.773 -14.244 1.00 84.62 275 ARG A C 1
ATOM 2006 O O . ARG A 1 275 ? 8.155 -14.407 -14.917 1.00 84.62 275 ARG A O 1
ATOM 2013 N N . GLY A 1 276 ? 6.697 -14.313 -13.211 1.00 86.31 276 GLY A N 1
ATOM 2014 C CA . GLY A 1 276 ? 7.033 -15.630 -12.652 1.00 86.31 276 GLY A CA 1
ATOM 2015 C C . GLY A 1 276 ? 5.844 -16.525 -12.302 1.00 86.31 276 GLY A C 1
ATOM 2016 O O . GLY A 1 276 ? 6.044 -17.589 -11.717 1.00 86.31 276 GLY A O 1
ATOM 2017 N N . GLY A 1 277 ? 4.623 -16.125 -12.654 1.00 92.00 277 GLY A N 1
ATOM 2018 C CA . GLY A 1 277 ? 3.385 -16.844 -12.362 1.00 92.00 277 GLY A CA 1
ATOM 2019 C C . GLY A 1 277 ? 2.968 -16.799 -10.887 1.00 92.00 277 GLY A C 1
ATOM 2020 O O . GLY A 1 277 ? 3.474 -16.017 -10.085 1.00 92.00 277 GLY A O 1
ATOM 2021 N N . GLU A 1 278 ? 2.042 -17.687 -10.524 1.00 94.50 278 GLU A N 1
ATOM 2022 C CA . GLU A 1 278 ? 1.433 -17.784 -9.183 1.00 94.50 278 GLU A CA 1
ATOM 2023 C C . GLU A 1 278 ? 2.448 -18.017 -8.048 1.00 94.50 278 GLU A C 1
ATOM 2025 O O . GLU A 1 278 ? 2.228 -17.624 -6.904 1.00 94.50 278 GLU A O 1
ATOM 2030 N N . ASP A 1 279 ? 3.581 -18.663 -8.333 1.00 95.00 279 ASP A N 1
ATOM 2031 C CA . ASP A 1 279 ? 4.628 -18.881 -7.328 1.00 95.00 279 ASP A CA 1
ATOM 2032 C C . ASP A 1 279 ? 5.334 -17.570 -6.957 1.00 95.00 279 ASP A C 1
ATOM 2034 O O . ASP A 1 279 ? 5.623 -17.341 -5.781 1.00 95.00 279 ASP A O 1
ATOM 2038 N N . ALA A 1 280 ? 5.569 -16.699 -7.942 1.00 93.12 280 ALA A N 1
ATOM 2039 C CA . ALA A 1 280 ? 6.157 -15.383 -7.723 1.00 93.12 280 ALA A CA 1
ATOM 2040 C C . ALA A 1 280 ? 5.173 -14.429 -7.032 1.00 93.12 280 ALA A C 1
ATOM 2042 O O . ALA A 1 280 ? 5.585 -13.701 -6.134 1.00 93.12 280 ALA A O 1
ATOM 2043 N N . ASP A 1 281 ? 3.882 -14.493 -7.373 1.00 94.38 281 ASP A N 1
ATOM 2044 C CA . ASP A 1 281 ? 2.822 -13.753 -6.670 1.00 94.38 281 ASP A CA 1
ATOM 2045 C C . ASP A 1 281 ? 2.761 -14.128 -5.181 1.00 94.38 281 ASP A C 1
ATOM 2047 O O . ASP A 1 281 ? 2.823 -13.271 -4.301 1.00 94.38 281 ASP A O 1
ATOM 2051 N N . ARG A 1 282 ? 2.756 -15.431 -4.866 1.00 95.50 282 ARG A N 1
ATOM 2052 C CA . ARG A 1 282 ? 2.766 -15.900 -3.470 1.00 95.50 282 ARG A CA 1
ATOM 2053 C C . ARG A 1 282 ? 4.030 -15.494 -2.713 1.00 95.50 282 ARG A C 1
ATOM 2055 O O . ARG A 1 282 ? 3.948 -15.188 -1.523 1.00 95.50 282 ARG A O 1
ATOM 2062 N N . ALA A 1 283 ? 5.187 -15.503 -3.375 1.00 95.88 283 ALA A N 1
ATOM 2063 C CA . ALA A 1 283 ? 6.437 -15.038 -2.778 1.00 95.88 283 ALA A CA 1
ATOM 2064 C C . ALA A 1 283 ? 6.405 -13.526 -2.498 1.00 95.88 283 ALA A C 1
ATOM 2066 O O . ALA A 1 283 ? 6.824 -13.101 -1.421 1.00 95.88 283 ALA A O 1
ATOM 2067 N N . GLU A 1 284 ? 5.858 -12.736 -3.424 1.00 96.62 284 GLU A N 1
ATOM 2068 C CA . GLU A 1 284 ? 5.665 -11.294 -3.260 1.00 96.62 284 GLU A CA 1
ATOM 2069 C C . GLU A 1 284 ? 4.688 -10.990 -2.120 1.00 96.62 284 GLU A C 1
ATOM 2071 O O . GLU A 1 284 ? 4.994 -10.188 -1.242 1.00 96.62 284 GLU A O 1
ATOM 2076 N N . LEU A 1 285 ? 3.551 -11.688 -2.058 1.00 96.19 285 LEU A N 1
ATOM 2077 C CA . LEU A 1 285 ? 2.577 -11.555 -0.976 1.00 96.19 285 LEU A CA 1
ATOM 2078 C C . LEU A 1 285 ? 3.202 -11.849 0.400 1.00 96.19 285 LEU A C 1
ATOM 2080 O O . LEU A 1 285 ? 2.965 -11.117 1.362 1.00 96.19 285 LEU A O 1
ATOM 2084 N N . ALA A 1 286 ? 4.024 -12.899 0.497 1.00 96.06 286 ALA A N 1
ATOM 2085 C CA . ALA A 1 286 ? 4.730 -13.246 1.730 1.00 96.06 286 ALA A CA 1
ATOM 2086 C C . ALA A 1 286 ? 5.761 -12.176 2.126 1.00 96.06 286 ALA A C 1
ATOM 2088 O O . ALA A 1 286 ? 5.812 -11.783 3.293 1.00 96.06 286 ALA A O 1
ATOM 2089 N N . PHE A 1 287 ? 6.532 -11.668 1.158 1.00 97.25 287 PHE A N 1
ATOM 2090 C CA . PHE A 1 287 ? 7.461 -10.557 1.371 1.00 97.25 287 PHE A CA 1
ATOM 2091 C C . PHE A 1 287 ? 6.726 -9.313 1.887 1.00 97.25 287 PHE A C 1
ATOM 2093 O O . PHE A 1 287 ? 7.114 -8.747 2.909 1.00 97.25 287 PHE A O 1
ATOM 2100 N N . GLN A 1 288 ? 5.639 -8.913 1.226 1.00 97.62 288 GLN A N 1
ATOM 2101 C CA . GLN A 1 288 ? 4.847 -7.741 1.599 1.00 97.62 288 GLN A CA 1
ATOM 2102 C C . GLN A 1 288 ? 4.250 -7.873 3.002 1.00 97.62 288 GLN A C 1
ATOM 2104 O O . GLN A 1 288 ? 4.315 -6.924 3.783 1.00 97.62 288 GLN A O 1
ATOM 2109 N N . ALA A 1 289 ? 3.723 -9.049 3.353 1.00 96.38 289 ALA A N 1
ATOM 2110 C CA . ALA A 1 289 ? 3.203 -9.312 4.692 1.00 96.38 289 ALA A CA 1
ATOM 2111 C C . ALA A 1 289 ? 4.302 -9.180 5.764 1.00 96.38 289 ALA A C 1
ATOM 2113 O O . ALA A 1 289 ? 4.090 -8.510 6.774 1.00 96.38 289 ALA A O 1
ATOM 2114 N N . GLU A 1 290 ? 5.498 -9.734 5.526 1.00 96.12 290 GLU A N 1
ATOM 2115 C CA . GLU A 1 290 ? 6.647 -9.593 6.434 1.00 96.12 290 GLU A CA 1
ATOM 2116 C C . GLU A 1 290 ? 7.081 -8.124 6.583 1.00 96.12 290 GLU A C 1
ATOM 2118 O O . GLU A 1 290 ? 7.326 -7.645 7.698 1.00 96.12 290 GLU A O 1
ATOM 2123 N N . GLN A 1 291 ? 7.146 -7.377 5.473 1.00 96.19 291 GLN A N 1
ATOM 2124 C CA . GLN A 1 291 ? 7.481 -5.953 5.514 1.00 96.19 291 GLN A CA 1
ATOM 2125 C C . GLN A 1 291 ? 6.445 -5.149 6.296 1.00 96.19 291 GLN A C 1
ATOM 2127 O O . GLN A 1 291 ? 6.819 -4.305 7.117 1.00 96.19 291 GLN A O 1
ATOM 2132 N N . LEU A 1 292 ? 5.158 -5.428 6.087 1.00 96.19 292 LEU A N 1
ATOM 2133 C CA . LEU A 1 292 ? 4.083 -4.775 6.817 1.00 96.19 292 LEU A CA 1
ATOM 2134 C C . LEU A 1 292 ? 4.189 -5.077 8.317 1.00 96.19 292 LEU A C 1
ATOM 2136 O O . LEU A 1 292 ? 4.216 -4.142 9.115 1.00 96.19 292 LEU A O 1
ATOM 2140 N N . GLU A 1 293 ? 4.359 -6.340 8.723 1.00 94.81 293 GLU A N 1
ATOM 2141 C CA . GLU A 1 293 ? 4.535 -6.703 10.139 1.00 94.81 293 GLU A CA 1
ATOM 2142 C C . GLU A 1 293 ? 5.707 -5.966 10.791 1.00 94.81 293 GLU A C 1
ATOM 2144 O O . GLU A 1 293 ? 5.581 -5.455 11.913 1.00 94.81 293 GLU A O 1
ATOM 2149 N N . ARG A 1 294 ? 6.837 -5.862 10.083 1.00 94.75 294 ARG A N 1
ATOM 2150 C CA . ARG A 1 294 ? 8.015 -5.117 10.544 1.00 94.75 294 ARG A CA 1
ATOM 2151 C C . ARG A 1 294 ? 7.684 -3.644 10.785 1.00 94.75 294 ARG A C 1
ATOM 2153 O O . ARG A 1 294 ? 8.077 -3.103 11.820 1.00 94.75 294 ARG A O 1
ATOM 2160 N N . LEU A 1 295 ? 6.955 -3.004 9.869 1.00 94.06 295 LEU A N 1
ATOM 2161 C CA . LEU A 1 295 ? 6.583 -1.587 9.961 1.00 94.06 295 LEU A CA 1
ATOM 2162 C C . LEU A 1 295 ? 5.491 -1.313 11.000 1.00 94.06 295 LEU A C 1
ATOM 2164 O O . LEU A 1 295 ? 5.493 -0.235 11.595 1.00 94.06 295 LEU A O 1
ATOM 2168 N N . LEU A 1 296 ? 4.598 -2.273 11.257 1.00 93.12 296 LEU A N 1
ATOM 2169 C CA . LEU A 1 296 ? 3.582 -2.189 12.312 1.00 93.12 296 LEU A CA 1
ATOM 2170 C C . LEU A 1 296 ? 4.176 -2.408 13.711 1.00 93.12 296 LEU A C 1
ATOM 2172 O O . LEU A 1 296 ? 3.692 -1.827 14.683 1.00 93.12 296 LEU A O 1
ATOM 2176 N N . SER A 1 297 ? 5.219 -3.240 13.812 1.00 86.88 297 SER A N 1
ATOM 2177 C CA . SER A 1 297 ? 5.846 -3.640 15.083 1.00 86.88 297 SER A CA 1
ATOM 2178 C C . SER A 1 297 ? 7.026 -2.758 15.499 1.00 86.88 297 SER A C 1
ATOM 2180 O O . SER A 1 297 ? 7.465 -2.821 16.650 1.00 86.88 297 SER A O 1
ATOM 2182 N N . SER A 1 298 ? 7.582 -1.952 14.587 1.00 71.62 298 SER A N 1
ATOM 2183 C CA . SER A 1 298 ? 8.704 -1.056 14.882 1.00 71.62 298 SER A CA 1
ATOM 2184 C C . SER A 1 298 ? 8.254 0.124 15.751 1.00 71.62 298 SER A C 1
ATOM 2186 O O . SER A 1 298 ? 7.964 1.211 15.258 1.00 71.62 298 SER A O 1
ATOM 2188 N N . ALA A 1 299 ? 8.184 -0.128 17.057 1.00 47.72 299 ALA A N 1
ATOM 2189 C CA . ALA A 1 299 ? 7.699 0.788 18.075 1.00 47.72 299 ALA A CA 1
ATOM 2190 C C . ALA A 1 299 ? 8.279 2.204 17.950 1.00 47.72 299 ALA A C 1
ATOM 2192 O O . ALA A 1 299 ? 9.500 2.396 17.900 1.00 47.72 299 ALA A O 1
ATOM 2193 N N . GLY A 1 300 ? 7.374 3.181 18.033 1.00 42.34 300 GLY A N 1
ATOM 2194 C CA . GLY A 1 300 ? 7.688 4.453 18.659 1.00 42.34 300 GLY A CA 1
ATOM 2195 C C . GLY A 1 300 ? 8.310 4.197 20.033 1.00 42.34 300 GLY A C 1
ATOM 2196 O O . GLY A 1 300 ? 7.736 3.504 20.877 1.00 42.34 300 GLY A O 1
ATOM 2197 N N . ARG A 1 301 ? 9.520 4.718 20.211 1.00 32.94 301 ARG A N 1
ATOM 2198 C CA . ARG A 1 301 ? 10.049 5.113 21.512 1.00 32.94 301 ARG A CA 1
ATOM 2199 C C . ARG A 1 301 ? 10.013 6.625 21.579 1.00 32.94 301 ARG A C 1
ATOM 2201 O O . ARG A 1 301 ? 10.323 7.238 20.533 1.00 32.94 301 ARG A O 1
#

Radius of gyration: 21.05 Å; chains: 1; bounding box: 46×53×66 Å

pLDDT: mean 75.15, std 16.93, range [30.55, 97.62]

Secondary structure (DSSP, 8-state):
-PPPEEEEE-TTSEEEETTEEEEPPPPBTTBSPPPEEPPTT--EEEE-HHHHTTS--SEEEEEEEEES---B-TTSEEEESEEEEEEE-S--HHHHHHHHHHHHHHHHGGGGGPBPTTS-BHHHHHHHHHHHHHTTS-S---HHHHHHHHHHHHHHHHHHHHHHHHHHHHHHHHHHTT--TTS-HHHHHHHHHHHHHHHHHHHHHHHHTHHHHHHHHHHHHHHHHHTPPPPP---EEEETTEEEE---S-------HHHHHHHHHHHHHHHHHHHHHHHHHHHHHHHHHHHHHHHHHS---

Foldseek 3Di:
DPFWWKAADEPQQWGCPPNDTFRAFADDPVWWGDKGFDDPPAWDKIFGLLLCLQRHYQWMFTKDADADDQDQDPSRIGTGGIMITTGTFLDHLLLLLVLLLLLLVVLCPPQQQPAFDPGHGLVNLSVLLVVLSVLLPPPPDDPVNLVVSVVSLVVSVVSLVRLVVVLVVVCVVCVVVVHNCVPDLVSLLSVLSSLSSVLSSLSSCCSSCVVLLVVLVVQVVVCVVVVHDGDRDFDWDQDPVGTRTPDDDDDDRSDHSNVSSSSSLVSSLSSLCSVPNPVSSVVSSVVSSVSSCCSRHVDDD